Protein AF-A0A4P6MFZ4-F1 (afdb_monomer_lite)

Foldseek 3Di:
DDDDDDDDDDDDDDDPPPPDPPDDDPDDDDDCVPPPPDPQDPLLVCLLVVQLPDDPVRLVVLLVVLVVVLVVVVVVLVVLVVVLVVLCVVQVFDCPLLVVVLVVLVVQLVVCVVVVNSLSNLLSQLLSLLSSLLSCVLSVHDPVVNVVSVVSNSVSLSSSLNNQLNVQLVVCVVVVHDSVVSSVSSSVSSRVSSVVSVVVSVVSSVSSVVVRVVSVPDPPDPPPPPDPDDDDDDDDDDDDDDDDDDD

Sequence (247 aa):
MQLDGLRAEASTGTLTQLAALQVGVAVSVGAAHNVTAHATSSAAVEAFQSVIVMSQEQMIALERDHRHHSEQFQQFESDMFTRIDALAAVNGVDVSGFHEKQRQLQAEYNEAKARGDLAGMLEADALRTNSLRVGLEHVGASPAEIDAAREQEEAAQQRYLDQTAIEARREAEQQGMSADAVKEHVAVAVAEADAGLEERKARYAEKTASKFEASFDKPKFAVTEATEADAPLPTPHDQQPTAEVQL

Secondary structure (DSSP, 8-state):
----------------SSS----------SS-TTSSSS---HHHHHHHHHHHH--HHHHHHHHHHHHHHHHHHHHHHHHHHHHHHHHHHHHT---HHHHHHHHHHHHHHHHHHHHT-HHHHHHHHHHHHHHHHHHHHHTT--HHHHHHHHHHHHHHHHHHHHHHHHHHHHHHHHTT--HHHHHHHHHHHHHHHHHHHHHHHHHHHHHHHHHHHTTTTS-S----------PPPPPP------PPP--

Structure (mmCIF, N/CA/C/O backbone):
data_AF-A0A4P6MFZ4-F1
#
_entry.id   AF-A0A4P6MFZ4-F1
#
loop_
_atom_site.group_PDB
_atom_site.id
_atom_site.type_symbol
_atom_site.label_atom_id
_atom_site.label_alt_id
_atom_site.label_comp_id
_atom_site.label_asym_id
_atom_site.label_entity_id
_atom_site.label_seq_id
_atom_site.pdbx_PDB_ins_code
_atom_site.Cartn_x
_atom_site.Cartn_y
_atom_site.Cartn_z
_atom_site.occupancy
_atom_site.B_iso_or_equiv
_atom_site.auth_seq_id
_atom_site.auth_comp_id
_atom_site.auth_asym_id
_atom_site.auth_atom_id
_atom_site.pdbx_PDB_model_num
ATOM 1 N N . MET A 1 1 ? -4.766 50.882 32.638 1.00 35.34 1 MET A N 1
ATOM 2 C CA . MET A 1 1 ? -3.744 51.608 31.852 1.00 35.34 1 MET A CA 1
ATOM 3 C C . MET A 1 1 ? -2.534 50.696 31.806 1.00 35.34 1 MET A C 1
ATOM 5 O O . MET A 1 1 ? -2.089 50.291 32.868 1.00 35.34 1 MET A O 1
ATOM 9 N N . GLN A 1 2 ? -2.290 50.038 30.671 1.00 28.48 2 GLN A N 1
ATOM 10 C CA . GLN A 1 2 ? -1.477 50.551 29.550 1.00 28.48 2 GLN A CA 1
ATOM 11 C C . GLN A 1 2 ? -0.022 50.766 29.998 1.00 28.48 2 GLN A C 1
ATOM 13 O O . GLN A 1 2 ? 0.191 51.546 30.918 1.00 28.48 2 GLN A O 1
ATOM 18 N N . LEU A 1 3 ? 0.896 49.893 29.543 1.00 31.34 3 LEU A N 1
ATOM 19 C CA . LEU A 1 3 ? 1.798 50.116 28.383 1.00 31.34 3 LEU A CA 1
ATOM 20 C C . LEU A 1 3 ? 2.920 51.098 28.791 1.00 31.34 3 LEU A C 1
ATOM 22 O O . LEU A 1 3 ? 2.648 52.067 29.478 1.00 31.34 3 LEU A O 1
ATOM 26 N N . ASP A 1 4 ? 4.204 50.969 28.494 1.00 30.34 4 ASP A N 1
ATOM 27 C CA . ASP A 1 4 ? 4.983 50.343 27.426 1.00 30.34 4 ASP A CA 1
ATOM 28 C C . ASP A 1 4 ? 6.448 50.371 27.921 1.00 30.34 4 ASP A C 1
ATOM 30 O O . ASP A 1 4 ? 6.809 51.213 28.742 1.00 30.34 4 ASP A O 1
ATOM 34 N N . GLY A 1 5 ? 7.316 49.447 27.516 1.00 30.44 5 GLY A N 1
ATOM 35 C CA . GLY A 1 5 ? 8.195 49.664 26.356 1.00 30.44 5 GLY A CA 1
ATOM 36 C C . GLY A 1 5 ? 9.642 49.718 26.861 1.00 30.44 5 GLY A C 1
ATOM 37 O O . GLY A 1 5 ? 9.912 50.312 27.896 1.00 30.44 5 GLY A O 1
ATOM 38 N N . LEU A 1 6 ? 10.629 49.049 26.270 1.00 33.56 6 LEU A N 1
ATOM 39 C CA . LEU A 1 6 ? 11.224 49.240 24.938 1.00 33.56 6 LEU A CA 1
ATOM 40 C C . LEU A 1 6 ? 12.504 48.350 24.970 1.00 33.56 6 LEU A C 1
ATOM 42 O O . LEU A 1 6 ? 13.095 48.233 26.037 1.00 33.56 6 LEU A O 1
ATOM 46 N N . ARG A 1 7 ? 13.065 47.720 23.931 1.00 32.69 7 ARG A N 1
ATOM 47 C CA . ARG A 1 7 ? 12.954 47.813 22.469 1.00 32.69 7 ARG A CA 1
ATOM 48 C C . ARG A 1 7 ? 13.865 46.725 21.851 1.00 32.69 7 ARG A C 1
ATOM 50 O O . ARG A 1 7 ? 14.928 46.505 22.413 1.00 32.69 7 ARG A O 1
ATOM 57 N N . ALA A 1 8 ? 13.475 46.234 20.663 1.00 30.86 8 ALA A N 1
ATOM 58 C CA . ALA A 1 8 ? 14.284 45.707 19.535 1.00 30.86 8 ALA A CA 1
ATOM 59 C C . ALA A 1 8 ? 15.194 44.474 19.793 1.00 30.86 8 ALA A C 1
ATOM 61 O O . ALA A 1 8 ? 15.842 44.380 20.818 1.00 30.86 8 ALA A O 1
ATOM 62 N N . GLU A 1 9 ? 15.257 43.452 18.930 1.00 30.38 9 GLU A N 1
ATOM 63 C CA . GLU A 1 9 ? 15.648 43.496 17.511 1.00 30.38 9 GLU A CA 1
ATOM 64 C C . GLU A 1 9 ? 15.184 42.254 16.700 1.00 30.38 9 GLU A C 1
ATOM 66 O O . GLU A 1 9 ? 15.080 41.157 17.238 1.00 30.38 9 GLU A O 1
ATOM 71 N N . ALA A 1 10 ? 14.914 42.487 15.403 1.00 29.19 10 ALA A N 1
ATOM 72 C CA . ALA A 1 10 ? 15.175 41.665 14.198 1.00 29.19 10 ALA A CA 1
ATOM 73 C C . ALA A 1 10 ? 15.079 40.118 14.288 1.00 29.19 10 ALA A C 1
ATOM 75 O O . ALA A 1 10 ? 15.882 39.459 14.929 1.00 29.19 10 ALA A O 1
ATOM 76 N N . SER A 1 11 ? 14.071 39.470 13.690 1.00 38.75 11 SER A N 1
ATOM 77 C CA . SER A 1 11 ? 14.010 38.991 12.287 1.00 38.75 11 SER A CA 1
ATOM 78 C C . SER A 1 11 ? 15.144 38.052 11.827 1.00 38.75 11 SER A C 1
ATOM 80 O O . SER A 1 11 ? 16.303 38.445 11.825 1.00 38.75 11 SER A O 1
ATOM 82 N N . THR A 1 12 ? 14.727 36.907 11.257 1.00 34.47 12 THR A N 1
ATOM 83 C CA . THR A 1 12 ? 15.436 35.868 10.460 1.00 34.47 12 THR A CA 1
ATOM 84 C C . THR A 1 12 ? 16.132 34.707 11.194 1.00 34.47 12 THR A C 1
ATOM 86 O O . THR A 1 12 ? 17.068 34.902 11.955 1.00 34.47 12 THR A O 1
ATOM 89 N N . GLY A 1 13 ? 15.672 33.478 10.896 1.00 26.48 13 GLY A N 1
ATOM 90 C CA . GLY A 1 13 ? 16.266 32.198 11.314 1.00 26.48 13 GLY A CA 1
ATOM 91 C C . GLY A 1 13 ? 15.215 31.083 11.489 1.00 26.48 13 GLY A C 1
ATOM 92 O O . GLY A 1 13 ? 14.740 30.852 12.589 1.00 26.48 13 GLY A O 1
ATOM 93 N N . THR A 1 14 ? 14.637 30.546 10.408 1.00 31.62 14 THR A N 1
ATOM 94 C CA . THR A 1 14 ? 14.926 29.186 9.884 1.00 31.62 14 THR A CA 1
ATOM 95 C C . THR A 1 14 ? 14.488 27.998 10.765 1.00 31.62 14 THR A C 1
ATOM 97 O O . THR A 1 14 ? 15.117 27.678 11.768 1.00 31.62 14 THR A O 1
ATOM 100 N N . LEU A 1 15 ? 13.459 27.276 10.296 1.00 40.56 15 LEU A N 1
ATOM 101 C CA . LEU A 1 15 ? 13.452 25.804 10.169 1.00 40.56 15 LEU A CA 1
ATOM 102 C C . LEU A 1 15 ? 14.040 24.983 11.339 1.00 40.56 15 LEU A C 1
ATOM 104 O O . LEU A 1 15 ? 14.909 24.149 11.119 1.00 40.56 15 LEU A O 1
ATOM 108 N N . THR A 1 16 ? 13.572 25.173 12.579 1.00 32.94 16 THR A N 1
ATOM 109 C CA . THR A 1 16 ? 14.012 24.310 13.700 1.00 32.94 16 THR A CA 1
ATOM 110 C C . THR A 1 16 ? 12.930 24.075 14.763 1.00 32.94 16 THR A C 1
ATOM 112 O O . THR A 1 16 ? 13.131 24.348 15.940 1.00 32.94 16 THR A O 1
ATOM 115 N N . GLN A 1 17 ? 11.765 23.552 14.376 1.00 30.75 17 GLN A N 1
ATOM 116 C CA . GLN A 1 17 ? 10.837 22.897 15.323 1.00 30.75 17 GLN A CA 1
ATOM 117 C C . GLN A 1 17 ? 10.377 21.525 14.811 1.00 30.75 17 GLN A C 1
ATOM 119 O O . GLN A 1 17 ? 9.261 21.087 15.052 1.00 30.75 17 GLN A O 1
ATOM 124 N N . LEU A 1 18 ? 11.294 20.832 14.129 1.00 31.77 18 LEU A N 1
ATOM 125 C CA . LEU A 1 18 ? 11.187 19.415 13.768 1.00 31.77 18 LEU A CA 1
ATOM 126 C C . LEU A 1 18 ? 12.162 18.538 14.581 1.00 31.77 18 LEU A C 1
ATOM 128 O O . LEU A 1 18 ? 12.455 17.412 14.209 1.00 31.77 18 LEU A O 1
ATOM 132 N N . ALA A 1 19 ? 12.680 19.041 15.706 1.00 32.81 19 ALA A N 1
ATOM 133 C CA . ALA A 1 19 ? 13.666 18.329 16.519 1.00 32.81 19 ALA A CA 1
ATOM 134 C C . ALA A 1 19 ? 13.467 18.597 18.019 1.00 32.81 19 ALA A C 1
ATOM 136 O O . ALA A 1 19 ? 14.268 19.299 18.627 1.00 32.81 19 ALA A O 1
ATOM 137 N N . ALA A 1 20 ? 12.383 18.083 18.616 1.00 29.70 20 ALA A N 1
ATOM 138 C CA . ALA A 1 20 ? 12.248 18.020 20.082 1.00 29.70 20 ALA A CA 1
ATOM 139 C C . ALA A 1 20 ? 11.161 17.047 20.601 1.00 29.70 20 ALA A C 1
ATOM 141 O O . ALA A 1 20 ? 10.538 17.318 21.623 1.00 29.70 20 ALA A O 1
ATOM 142 N N . LEU A 1 21 ? 10.946 15.894 19.957 1.00 30.61 21 LEU A N 1
ATOM 143 C CA . LEU A 1 21 ? 10.289 14.747 20.610 1.00 30.61 21 LEU A CA 1
ATOM 144 C C . LEU A 1 21 ? 11.195 13.506 20.582 1.00 30.61 21 LEU A C 1
ATOM 146 O O . LEU A 1 21 ? 10.809 12.407 20.213 1.00 30.61 21 LEU A O 1
ATOM 150 N N . GLN A 1 22 ? 12.437 13.704 21.026 1.00 34.06 22 GLN A N 1
ATOM 151 C CA . GLN A 1 22 ? 13.234 12.657 21.660 1.00 34.06 22 GLN A CA 1
ATOM 152 C C . GLN A 1 22 ? 13.177 12.886 23.173 1.00 34.06 22 GLN A C 1
ATOM 154 O O . GLN A 1 22 ? 14.047 13.535 23.748 1.00 34.06 22 GLN A O 1
ATOM 159 N N . VAL A 1 23 ? 12.133 12.382 23.828 1.00 33.31 23 VAL A N 1
ATOM 160 C CA . VAL A 1 23 ? 12.139 12.195 25.283 1.00 33.31 23 VAL A CA 1
ATOM 161 C C . VAL A 1 23 ? 11.687 10.773 25.552 1.00 33.31 23 VAL A C 1
ATOM 163 O O . VAL A 1 23 ? 10.543 10.405 25.301 1.00 33.31 23 VAL A O 1
ATOM 166 N N . GLY A 1 24 ? 12.640 9.972 26.026 1.00 29.52 24 GLY A N 1
ATOM 167 C CA . GLY A 1 24 ? 12.426 8.598 26.433 1.00 29.52 24 GLY A CA 1
ATOM 168 C C . GLY A 1 24 ? 11.357 8.501 27.513 1.00 29.52 24 GLY A C 1
ATOM 169 O O . GLY A 1 24 ? 11.431 9.150 28.556 1.00 29.52 24 GLY A O 1
ATOM 170 N N . VAL A 1 25 ? 10.387 7.630 27.269 1.00 30.09 25 VAL A N 1
ATOM 171 C CA . VAL A 1 25 ? 9.486 7.139 28.301 1.00 30.09 25 VAL A CA 1
ATOM 172 C C . VAL A 1 25 ? 10.173 5.943 28.953 1.00 30.09 25 VAL A C 1
ATOM 174 O O . VAL A 1 25 ? 10.061 4.803 28.512 1.00 30.09 25 VAL A O 1
ATOM 177 N N . ALA A 1 26 ? 10.931 6.222 30.012 1.00 28.66 26 ALA A N 1
ATOM 178 C CA . ALA A 1 26 ? 11.279 5.218 31.003 1.00 28.66 26 ALA A CA 1
ATOM 179 C C . ALA A 1 26 ? 10.016 4.908 31.824 1.00 28.66 26 ALA A C 1
ATOM 181 O O . ALA A 1 26 ? 9.724 5.596 32.800 1.00 28.66 26 ALA A O 1
ATOM 182 N N . VAL A 1 27 ? 9.253 3.888 31.422 1.00 32.38 27 VAL A N 1
ATOM 183 C CA . VAL A 1 27 ? 8.220 3.283 32.274 1.00 32.38 27 VAL A CA 1
ATOM 184 C C . VAL A 1 27 ? 8.788 1.999 32.869 1.00 32.38 27 VAL A C 1
ATOM 186 O O . VAL A 1 27 ? 9.018 1.003 32.193 1.00 32.38 27 VAL A O 1
ATOM 189 N N . SER A 1 28 ? 9.086 2.119 34.159 1.00 27.39 28 SER A N 1
ATOM 190 C CA . SER A 1 28 ? 9.237 1.095 35.194 1.00 27.39 28 SER A CA 1
ATOM 191 C C . SER A 1 28 ? 9.063 -0.373 34.779 1.00 27.39 28 SER A C 1
ATOM 193 O O . SER A 1 28 ? 7.973 -0.856 34.482 1.00 27.39 28 SER A O 1
ATOM 195 N N . VAL A 1 29 ? 10.186 -1.079 34.902 1.00 34.09 29 VAL A N 1
ATOM 196 C CA . VAL A 1 29 ? 10.400 -2.523 34.813 1.00 34.09 29 VAL A CA 1
ATOM 197 C C . VAL A 1 29 ? 9.574 -3.280 35.858 1.00 34.09 29 VAL A C 1
ATOM 199 O O . VAL A 1 29 ? 9.730 -3.042 37.054 1.00 34.09 29 VAL A O 1
ATOM 202 N N . GLY A 1 30 ? 8.775 -4.254 35.407 1.00 25.14 30 GLY A N 1
ATOM 203 C CA . GLY A 1 30 ? 8.299 -5.333 36.277 1.00 25.14 30 GLY A CA 1
ATOM 204 C C . GLY A 1 30 ? 6.928 -5.932 35.962 1.00 25.14 30 GLY A C 1
ATOM 205 O O . GLY A 1 30 ? 6.142 -6.018 36.892 1.00 25.14 30 GLY A O 1
ATOM 206 N N . ALA A 1 31 ? 6.636 -6.329 34.709 1.00 25.91 31 ALA A N 1
ATOM 207 C CA . ALA A 1 31 ? 5.666 -7.408 34.384 1.00 25.91 31 ALA A CA 1
ATOM 208 C C . ALA A 1 31 ? 5.434 -7.696 32.877 1.00 25.91 31 ALA A C 1
ATOM 210 O O . ALA A 1 31 ? 4.770 -8.680 32.583 1.00 25.91 31 ALA A O 1
ATOM 211 N N . ALA A 1 32 ? 5.967 -6.932 31.914 1.00 29.62 32 ALA A N 1
ATOM 212 C CA . ALA A 1 32 ? 5.672 -7.146 30.479 1.00 29.62 32 ALA A CA 1
ATOM 213 C C . ALA A 1 32 ? 6.930 -7.401 29.622 1.00 29.62 32 ALA A C 1
ATOM 215 O O . ALA A 1 32 ? 7.169 -6.752 28.609 1.00 29.62 32 ALA A O 1
ATOM 216 N N . HIS A 1 33 ? 7.762 -8.352 30.050 1.00 26.72 33 HIS A N 1
ATOM 217 C CA . HIS A 1 33 ? 9.057 -8.707 29.447 1.00 26.72 33 HIS A CA 1
ATOM 218 C C . HIS A 1 33 ? 8.988 -9.387 28.055 1.00 26.72 33 HIS A C 1
ATOM 220 O O . HIS A 1 33 ? 9.907 -10.115 27.707 1.00 26.72 33 HIS A O 1
ATOM 226 N N . ASN A 1 34 ? 7.951 -9.151 27.241 1.00 31.59 34 ASN A N 1
ATOM 227 C CA . ASN A 1 34 ? 7.828 -9.767 25.908 1.00 31.59 34 ASN A CA 1
ATOM 228 C C . ASN A 1 34 ? 7.466 -8.814 24.754 1.00 31.59 34 ASN A C 1
ATOM 230 O O . ASN A 1 34 ? 7.308 -9.282 23.634 1.00 31.59 34 ASN A O 1
ATOM 234 N N . VAL A 1 35 ? 7.379 -7.496 24.971 1.00 34.81 35 VAL A N 1
ATOM 235 C CA . VAL A 1 35 ? 6.975 -6.550 23.901 1.00 34.81 35 VAL A CA 1
ATOM 236 C C . VAL A 1 35 ? 8.174 -5.832 23.244 1.00 34.81 35 VAL A C 1
ATOM 238 O O . VAL A 1 35 ? 8.023 -5.090 22.282 1.00 34.81 35 VAL A O 1
ATOM 241 N N . THR A 1 36 ? 9.409 -6.066 23.699 1.00 38.44 36 THR A N 1
ATOM 242 C CA . THR A 1 36 ? 10.596 -5.289 23.276 1.00 38.44 36 THR A CA 1
ATOM 243 C C . THR A 1 36 ? 11.516 -6.017 22.283 1.00 38.44 36 THR A C 1
ATOM 245 O O . THR A 1 36 ? 12.724 -6.076 22.510 1.00 38.44 36 THR A O 1
ATOM 248 N N . ALA A 1 37 ? 10.995 -6.581 21.184 1.00 31.59 37 ALA A N 1
ATOM 249 C CA . ALA A 1 37 ? 11.870 -7.182 20.160 1.00 31.59 37 ALA A CA 1
ATOM 250 C C . ALA A 1 37 ? 11.349 -7.192 18.708 1.00 31.59 37 ALA A C 1
ATOM 252 O O . ALA A 1 37 ? 11.776 -8.036 17.928 1.00 31.59 37 ALA A O 1
ATOM 253 N N . HIS A 1 38 ? 10.499 -6.248 18.299 1.00 38.94 38 HIS A N 1
ATOM 254 C CA . HIS A 1 38 ? 10.289 -5.984 16.873 1.00 38.94 38 HIS A CA 1
ATOM 255 C C . HIS A 1 38 ? 10.488 -4.497 16.610 1.00 38.94 38 HIS A C 1
ATOM 257 O O . HIS A 1 38 ? 9.944 -3.660 17.322 1.00 38.94 38 HIS A O 1
ATOM 263 N N . ALA A 1 39 ? 11.330 -4.166 15.633 1.00 36.03 39 ALA A N 1
ATOM 264 C CA . ALA A 1 39 ? 11.470 -2.807 15.137 1.00 36.03 39 ALA A CA 1
ATOM 265 C C . ALA A 1 39 ? 10.137 -2.398 14.495 1.00 36.03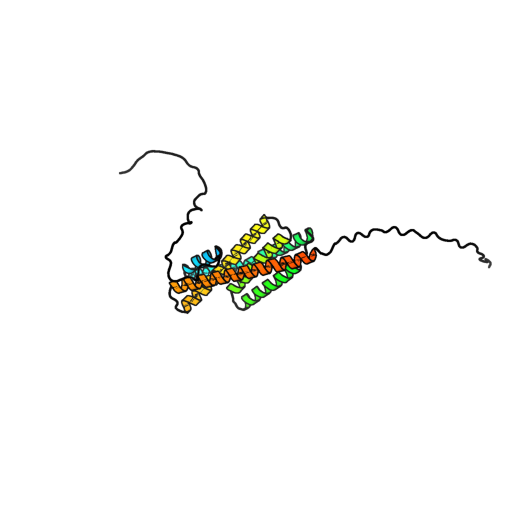 39 ALA A C 1
ATOM 267 O O . ALA A 1 39 ? 9.908 -2.666 13.323 1.00 36.03 39 ALA A O 1
ATOM 268 N N . THR A 1 40 ? 9.221 -1.840 15.282 1.00 52.09 40 THR A N 1
ATOM 269 C CA . THR A 1 40 ? 7.939 -1.344 14.781 1.00 52.09 40 THR A CA 1
ATOM 270 C C . THR A 1 40 ? 8.229 -0.118 13.912 1.00 52.09 40 THR A C 1
ATOM 272 O O . THR A 1 40 ? 8.797 0.857 14.409 1.00 52.09 40 THR A O 1
ATOM 275 N N . SER A 1 41 ? 7.914 -0.187 12.614 1.00 61.34 41 SER A N 1
ATOM 276 C CA . SER A 1 41 ? 8.051 0.928 11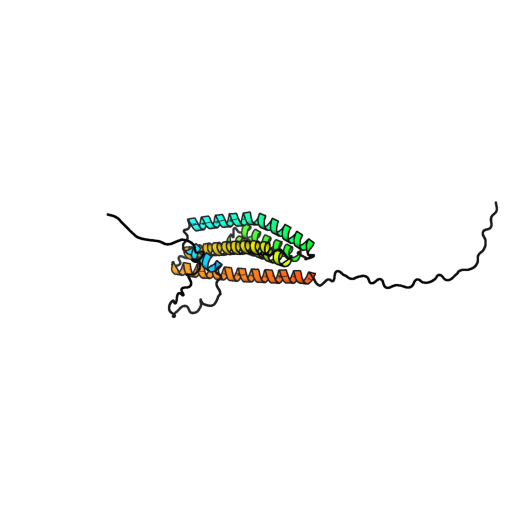.666 1.00 61.34 41 SER A CA 1
ATOM 277 C C . SER A 1 41 ? 7.341 2.190 12.177 1.00 61.34 41 SER A C 1
ATOM 279 O O . SER A 1 41 ? 6.342 2.090 12.897 1.00 61.34 41 SER A O 1
ATOM 281 N N . SER A 1 42 ? 7.807 3.385 11.782 1.00 71.25 42 SER A N 1
ATOM 282 C CA . SER A 1 42 ? 7.101 4.638 12.101 1.00 71.25 42 SER A CA 1
ATOM 283 C C . SER A 1 42 ? 5.662 4.617 11.581 1.00 71.25 42 SER A C 1
ATOM 285 O O . SER A 1 42 ? 4.767 5.041 12.303 1.00 71.25 42 SER A O 1
ATOM 287 N N . ALA A 1 43 ? 5.427 4.022 10.407 1.00 72.94 43 ALA A N 1
ATOM 288 C CA . ALA A 1 43 ? 4.103 3.891 9.797 1.00 72.94 43 ALA A CA 1
ATOM 289 C C . ALA A 1 43 ? 3.127 3.077 10.671 1.00 72.94 43 ALA A C 1
ATOM 291 O O . ALA A 1 43 ? 1.987 3.480 10.901 1.00 72.94 43 ALA A O 1
ATOM 292 N N . ALA A 1 44 ? 3.593 1.961 11.242 1.00 74.00 44 ALA A N 1
ATOM 293 C CA . ALA A 1 44 ? 2.802 1.130 12.150 1.00 74.00 44 ALA A CA 1
ATOM 294 C C . ALA A 1 44 ? 2.451 1.867 13.453 1.00 74.00 44 ALA A C 1
ATOM 296 O O . ALA A 1 44 ? 1.322 1.789 13.943 1.00 74.00 44 ALA A O 1
ATOM 297 N N . VAL A 1 45 ? 3.405 2.627 14.000 1.00 76.62 45 VAL A N 1
ATOM 298 C CA . VAL A 1 45 ? 3.172 3.461 15.187 1.00 76.62 45 VAL A CA 1
ATOM 299 C C . VAL A 1 45 ? 2.181 4.588 14.883 1.00 76.62 45 VAL A C 1
ATOM 301 O O . VAL A 1 45 ? 1.270 4.822 15.679 1.00 76.62 45 VAL A O 1
ATOM 304 N N . GLU A 1 46 ? 2.329 5.263 13.744 1.00 77.56 46 GLU A N 1
ATOM 305 C CA . GLU A 1 46 ? 1.447 6.346 13.296 1.00 77.56 46 GLU A CA 1
ATOM 306 C C . GLU A 1 46 ? 0.012 5.854 13.071 1.00 77.56 46 GLU A C 1
ATOM 308 O O . GLU A 1 46 ? -0.925 6.457 13.604 1.00 77.56 46 GLU A O 1
ATOM 313 N N . ALA A 1 47 ? -0.160 4.722 12.380 1.00 73.62 47 ALA A N 1
ATOM 314 C CA . ALA A 1 47 ? -1.469 4.118 12.123 1.00 73.62 47 ALA A CA 1
ATOM 315 C C . ALA A 1 47 ? -2.204 3.781 13.425 1.00 73.62 47 ALA A C 1
ATOM 317 O O . ALA A 1 47 ? -3.341 4.206 13.657 1.00 73.62 47 ALA A O 1
ATOM 318 N N . PHE A 1 48 ? -1.517 3.066 14.322 1.00 80.00 48 PHE A N 1
ATOM 319 C CA . PHE A 1 48 ? -2.041 2.715 15.637 1.00 80.00 48 PHE A CA 1
ATOM 320 C C . PHE A 1 48 ? -2.468 3.959 16.433 1.00 80.00 48 PHE A C 1
ATOM 322 O O . PHE A 1 48 ? -3.596 4.027 16.931 1.00 80.00 48 PHE A O 1
ATOM 329 N N . GLN A 1 49 ? -1.583 4.954 16.556 1.00 81.56 49 GLN A N 1
ATOM 330 C CA . GLN A 1 49 ? -1.853 6.147 17.361 1.00 81.56 49 GLN A CA 1
ATOM 331 C C . GLN A 1 49 ? -3.014 6.970 16.801 1.00 81.56 49 GLN A C 1
ATOM 333 O O . GLN A 1 49 ? -3.851 7.444 17.572 1.00 81.56 49 GLN A O 1
ATOM 338 N N . SER A 1 50 ? -3.077 7.111 15.476 1.00 82.25 50 SER A N 1
ATOM 339 C CA . SER A 1 50 ? -4.129 7.843 14.774 1.00 82.25 50 SER A CA 1
ATOM 340 C C . SER A 1 50 ? -5.499 7.195 14.995 1.00 82.25 50 SER A C 1
ATOM 342 O O . SER A 1 50 ? -6.434 7.846 15.470 1.00 82.25 50 SER A O 1
ATOM 344 N N . VAL A 1 51 ? -5.617 5.886 14.750 1.00 85.56 51 VAL A N 1
ATOM 345 C CA . VAL A 1 51 ? -6.914 5.193 14.765 1.00 85.56 51 VAL A CA 1
ATOM 346 C C . VAL A 1 51 ? -7.477 5.005 16.171 1.00 85.56 51 VAL A C 1
ATOM 348 O O . VAL A 1 51 ? -8.696 5.065 16.348 1.00 85.56 51 VAL A O 1
ATOM 351 N N . ILE A 1 52 ? -6.640 4.832 17.197 1.00 85.81 52 ILE A N 1
ATOM 352 C CA . ILE A 1 52 ? -7.114 4.661 18.582 1.00 85.81 52 ILE A CA 1
ATOM 353 C C . ILE A 1 52 ? -7.930 5.856 19.082 1.00 85.81 52 ILE A C 1
ATOM 355 O O . ILE A 1 52 ? -8.882 5.675 19.843 1.00 85.81 52 ILE A O 1
ATOM 359 N N . VAL A 1 53 ? -7.583 7.072 18.660 1.00 87.56 53 VAL A N 1
ATOM 360 C CA . VAL A 1 53 ? -8.249 8.300 19.124 1.00 87.56 53 VAL A CA 1
ATOM 361 C C . VAL A 1 53 ? -9.384 8.765 18.207 1.00 87.56 53 VAL A C 1
ATOM 363 O O . VAL A 1 53 ? -10.104 9.698 18.562 1.00 87.56 53 VAL A O 1
ATOM 366 N N . MET A 1 54 ? -9.577 8.125 17.049 1.00 89.19 54 MET A N 1
ATOM 367 C CA . MET A 1 54 ? -10.613 8.505 16.084 1.00 89.19 54 MET A CA 1
ATOM 368 C C . MET A 1 54 ? -12.036 8.213 16.582 1.00 89.19 54 MET A C 1
ATOM 370 O O . MET A 1 54 ? -12.298 7.254 17.312 1.00 89.19 54 MET A O 1
ATOM 374 N N . SER A 1 55 ? -13.002 9.013 16.141 1.00 91.44 55 SER A N 1
ATOM 375 C CA . SER A 1 55 ? -14.423 8.682 16.263 1.00 91.44 55 SER A CA 1
ATOM 376 C C . SER A 1 55 ? -14.842 7.641 15.214 1.00 91.44 55 SER A C 1
ATOM 378 O O . SER A 1 55 ? -14.164 7.443 14.205 1.00 91.44 55 SER A O 1
ATOM 380 N N . GLN A 1 56 ? -15.999 6.994 15.403 1.00 89.81 56 GLN A N 1
ATOM 381 C CA . GLN A 1 56 ? -16.541 6.086 14.382 1.00 89.81 56 GLN A CA 1
ATOM 382 C C . GLN A 1 56 ? -16.802 6.793 13.046 1.00 89.81 56 GLN A C 1
ATOM 384 O O . GLN A 1 56 ? -16.546 6.221 11.991 1.00 89.81 56 GLN A O 1
ATOM 389 N N . GLU A 1 57 ? -17.267 8.044 13.078 1.00 91.56 57 GLU A N 1
ATOM 390 C CA . GLU A 1 57 ? -17.488 8.840 11.866 1.00 91.56 57 GLU A CA 1
ATOM 391 C C . GLU A 1 57 ? -16.177 9.123 11.127 1.00 91.56 57 GLU A C 1
ATOM 393 O O . GLU A 1 57 ? -16.136 9.023 9.901 1.00 91.56 57 GLU A O 1
ATOM 398 N N . GLN A 1 58 ? -15.099 9.415 11.864 1.00 92.50 58 GLN A N 1
ATOM 399 C CA . GLN A 1 58 ? -13.763 9.606 11.296 1.00 92.50 58 GLN A CA 1
ATOM 400 C C . GLN A 1 58 ? -13.226 8.312 10.676 1.00 92.50 58 GLN A C 1
ATOM 402 O O . GLN A 1 58 ? -12.734 8.357 9.553 1.00 92.50 58 GLN A O 1
ATOM 407 N N . MET A 1 59 ? -13.401 7.160 11.336 1.00 92.62 59 MET A N 1
ATOM 408 C CA . MET A 1 59 ? -13.016 5.862 10.763 1.00 92.62 59 MET A CA 1
ATOM 409 C C . MET A 1 59 ? -13.784 5.561 9.468 1.00 92.62 59 MET A C 1
ATOM 411 O O . MET A 1 59 ? -13.184 5.175 8.474 1.00 92.62 59 MET A O 1
ATOM 415 N N . ILE A 1 60 ? -15.102 5.793 9.435 1.00 92.38 60 ILE A N 1
ATOM 416 C CA . ILE A 1 60 ? -15.915 5.586 8.221 1.00 92.38 60 ILE A CA 1
ATOM 417 C C . ILE A 1 60 ? -15.484 6.535 7.092 1.00 92.38 60 ILE A C 1
ATOM 419 O O . ILE A 1 60 ? -15.501 6.153 5.921 1.00 92.38 60 ILE A O 1
ATOM 423 N N . ALA A 1 61 ? -15.136 7.783 7.415 1.00 93.12 61 ALA A N 1
ATOM 424 C CA . ALA A 1 61 ? -14.622 8.730 6.431 1.00 93.12 61 ALA A CA 1
ATOM 425 C C . ALA A 1 61 ? -13.276 8.263 5.858 1.00 93.12 61 ALA A C 1
ATOM 427 O O . ALA A 1 61 ? -13.120 8.261 4.638 1.00 93.12 61 ALA A O 1
ATOM 428 N N . LEU A 1 62 ? -12.365 7.796 6.717 1.00 92.19 62 LEU A N 1
ATOM 429 C CA . LEU A 1 62 ? -11.062 7.272 6.314 1.00 92.19 62 LEU A CA 1
ATOM 430 C C . LEU A 1 62 ? -11.199 6.034 5.411 1.00 92.19 62 LEU A C 1
ATOM 432 O O . LEU A 1 62 ? -10.584 5.967 4.355 1.00 92.19 62 LEU A O 1
ATOM 436 N N . GLU A 1 63 ? -12.108 5.108 5.725 1.00 93.81 63 GLU A N 1
ATOM 437 C CA . GLU A 1 63 ? -12.389 3.947 4.864 1.00 93.81 63 GLU A CA 1
ATOM 438 C C . GLU A 1 63 ? -12.932 4.323 3.480 1.00 93.81 63 GLU A C 1
ATOM 440 O O . GLU A 1 63 ? -12.680 3.627 2.493 1.00 93.81 63 GLU A O 1
ATOM 445 N N . ARG A 1 64 ? -13.735 5.392 3.386 1.00 93.38 64 ARG A N 1
ATOM 446 C CA . ARG A 1 64 ? -14.210 5.898 2.087 1.00 93.38 64 ARG A CA 1
ATOM 447 C C . ARG A 1 64 ? -13.065 6.503 1.289 1.00 93.38 64 ARG A C 1
ATOM 449 O O . ARG A 1 64 ? -12.990 6.265 0.086 1.00 93.38 64 ARG A O 1
ATOM 456 N N . ASP A 1 65 ? -12.194 7.243 1.961 1.00 93.94 65 ASP A N 1
ATOM 457 C CA . ASP A 1 65 ? -11.008 7.840 1.359 1.00 93.94 65 ASP A CA 1
ATOM 458 C C . ASP A 1 65 ? -10.039 6.765 0.841 1.00 93.94 65 ASP A C 1
ATOM 460 O O . ASP A 1 65 ? -9.635 6.795 -0.320 1.00 93.94 65 ASP A O 1
ATOM 464 N N . HIS A 1 66 ? -9.792 5.712 1.627 1.00 92.56 66 HIS A N 1
ATOM 465 C CA . HIS A 1 66 ? -8.996 4.556 1.207 1.00 92.56 66 HIS A CA 1
ATOM 466 C C . HIS A 1 66 ? -9.532 3.890 -0.065 1.00 92.56 66 HIS A C 1
ATOM 468 O O . HIS A 1 66 ? -8.764 3.605 -0.986 1.00 92.56 66 HIS A O 1
ATOM 474 N N . ARG A 1 67 ? -10.852 3.666 -0.149 1.00 91.38 67 ARG A N 1
ATOM 475 C CA . ARG A 1 67 ? -11.481 3.113 -1.363 1.00 91.38 67 ARG A CA 1
ATOM 476 C C . ARG A 1 67 ? -11.273 4.030 -2.559 1.00 91.38 67 ARG A C 1
ATOM 478 O O . ARG A 1 67 ? -10.921 3.551 -3.633 1.00 91.38 67 ARG A O 1
ATOM 485 N N . HIS A 1 68 ? -11.456 5.334 -2.366 1.00 90.88 68 HIS A N 1
ATOM 486 C CA . HIS A 1 68 ? -11.258 6.311 -3.426 1.00 90.88 68 HIS A CA 1
ATOM 487 C C . HIS A 1 68 ? -9.811 6.313 -3.936 1.00 90.88 68 HIS A C 1
ATOM 489 O O . HIS A 1 68 ? -9.580 6.275 -5.144 1.00 90.88 68 HIS A O 1
ATOM 495 N N . HIS A 1 69 ? -8.834 6.272 -3.029 1.00 89.44 69 HIS A N 1
ATOM 496 C CA . HIS A 1 69 ? -7.420 6.173 -3.384 1.00 89.44 69 HIS A CA 1
ATOM 497 C C . HIS A 1 69 ? -7.082 4.877 -4.129 1.00 89.44 69 HIS A C 1
ATOM 499 O O . HIS A 1 69 ? -6.337 4.921 -5.106 1.00 89.44 69 HIS A O 1
ATOM 505 N N . SER A 1 70 ? -7.652 3.740 -3.720 1.00 86.81 70 SER A N 1
ATOM 506 C CA . SER A 1 70 ? -7.476 2.458 -4.419 1.00 86.81 70 SER A CA 1
ATOM 507 C C . SER A 1 70 ? -8.030 2.493 -5.852 1.00 86.81 70 SER A C 1
ATOM 509 O O . SER A 1 70 ? -7.434 1.949 -6.782 1.00 86.81 70 SER A O 1
ATOM 511 N N . GLU A 1 71 ? -9.148 3.188 -6.074 1.00 85.44 71 GLU A N 1
ATOM 512 C CA . GLU A 1 71 ? -9.704 3.390 -7.418 1.00 85.44 71 GLU A CA 1
ATOM 513 C C . GLU A 1 71 ? -8.814 4.300 -8.276 1.00 85.44 71 GLU A C 1
ATOM 515 O O . GLU A 1 71 ? -8.535 3.977 -9.431 1.00 85.44 71 GLU A O 1
ATOM 520 N N . GLN A 1 72 ? -8.323 5.407 -7.709 1.00 85.38 72 GLN A N 1
ATOM 521 C CA . GLN A 1 72 ? -7.418 6.329 -8.406 1.00 85.38 72 GLN A CA 1
ATOM 522 C C . GLN A 1 72 ? -6.056 5.702 -8.730 1.00 85.38 72 GLN A C 1
ATOM 524 O O . GLN A 1 72 ? -5.445 6.049 -9.744 1.00 85.38 72 GLN A O 1
ATOM 529 N N . PHE A 1 73 ? -5.587 4.765 -7.901 1.00 86.94 73 PHE A N 1
ATOM 530 C CA . PHE A 1 73 ? -4.293 4.105 -8.068 1.00 86.94 73 PHE A CA 1
ATOM 531 C C . PHE A 1 73 ? -4.145 3.422 -9.435 1.00 86.94 73 PHE A C 1
ATOM 533 O O . PHE A 1 73 ? -3.052 3.416 -9.993 1.00 86.94 73 PHE A O 1
ATOM 540 N N . GLN A 1 74 ? -5.236 2.928 -10.025 1.00 82.94 74 GLN A N 1
ATOM 541 C CA . GLN A 1 74 ? -5.208 2.241 -11.323 1.00 82.94 74 GLN A CA 1
ATOM 542 C C . GLN A 1 74 ? -4.632 3.106 -12.452 1.00 82.94 74 GLN A C 1
ATOM 544 O O . GLN A 1 74 ? -3.933 2.593 -13.325 1.00 82.94 74 GLN A O 1
ATOM 549 N N . GLN A 1 75 ? -4.895 4.417 -12.429 1.00 82.88 75 GLN A N 1
ATOM 550 C CA . GLN A 1 75 ? -4.355 5.326 -13.439 1.00 82.88 75 GLN A CA 1
ATOM 551 C C . GLN A 1 75 ? -2.841 5.486 -13.278 1.00 82.88 75 GLN A C 1
ATOM 553 O O . GLN A 1 75 ? -2.100 5.306 -14.242 1.00 82.88 75 GLN A O 1
ATOM 558 N N . PHE A 1 76 ? -2.387 5.759 -12.051 1.00 85.00 76 PHE A N 1
ATOM 559 C CA . PHE A 1 76 ? -0.961 5.843 -11.733 1.00 85.00 76 PHE A CA 1
ATOM 560 C C . PHE A 1 76 ? -0.229 4.553 -12.122 1.00 85.00 76 PHE A C 1
ATOM 562 O O . PHE A 1 76 ? 0.843 4.592 -12.722 1.00 85.00 76 PHE A O 1
ATOM 569 N N . GLU A 1 77 ? -0.833 3.404 -11.824 1.00 90.12 77 GLU A N 1
ATOM 570 C CA . GLU A 1 77 ? -0.264 2.097 -12.124 1.00 90.12 77 GLU A CA 1
ATOM 571 C C . GLU A 1 77 ? -0.061 1.891 -13.634 1.00 90.12 77 GLU A C 1
ATOM 573 O O . GLU A 1 77 ? 1.020 1.497 -14.072 1.00 90.12 77 GLU A O 1
ATOM 578 N N . SER A 1 78 ? -1.071 2.234 -14.440 1.00 88.69 78 SER A N 1
ATOM 579 C CA . SER A 1 78 ? -1.001 2.167 -15.904 1.00 88.69 78 SER A CA 1
ATOM 580 C C . SER A 1 78 ? 0.117 3.044 -16.481 1.00 88.69 78 SER A C 1
ATOM 582 O O . SER A 1 78 ? 0.840 2.625 -17.395 1.00 88.69 78 SER A O 1
ATOM 584 N N . ASP A 1 79 ? 0.273 4.256 -15.948 1.00 90.06 79 ASP A N 1
ATOM 585 C CA . ASP A 1 79 ? 1.306 5.194 -16.392 1.00 90.06 79 ASP A CA 1
ATOM 586 C C . ASP A 1 79 ? 2.709 4.661 -16.056 1.00 90.06 79 ASP A C 1
ATOM 588 O O . ASP A 1 79 ? 3.616 4.702 -16.895 1.00 90.06 79 ASP A O 1
ATOM 592 N N . MET A 1 80 ? 2.877 4.075 -14.866 1.00 92.06 80 MET A N 1
ATOM 593 C CA . MET A 1 80 ? 4.144 3.473 -14.448 1.00 92.06 80 MET A CA 1
ATOM 594 C C . MET A 1 80 ? 4.502 2.222 -15.249 1.00 92.06 80 MET A C 1
ATOM 596 O O . MET A 1 80 ? 5.669 2.068 -15.605 1.00 92.06 80 MET A O 1
ATOM 600 N N . PHE A 1 81 ? 3.544 1.366 -15.620 1.00 90.94 81 PHE A N 1
ATOM 601 C CA . PHE A 1 81 ? 3.845 0.234 -16.510 1.00 90.94 81 PHE A CA 1
ATOM 602 C C . PHE A 1 81 ? 4.352 0.685 -17.865 1.00 90.94 81 PHE A C 1
ATOM 604 O O . PHE A 1 81 ? 5.393 0.221 -18.320 1.00 90.94 81 PHE A O 1
ATOM 611 N N . THR A 1 82 ? 3.659 1.646 -18.473 1.00 93.31 82 THR A N 1
ATOM 612 C CA . THR A 1 82 ? 4.071 2.199 -19.766 1.00 93.31 82 THR A CA 1
ATOM 613 C C . THR A 1 82 ? 5.488 2.765 -19.681 1.00 93.31 82 THR A C 1
ATOM 615 O O . THR A 1 82 ? 6.299 2.596 -20.596 1.00 93.31 82 THR A O 1
ATOM 618 N N . ARG A 1 83 ? 5.810 3.418 -18.559 1.00 94.00 83 ARG A N 1
ATOM 619 C CA . ARG A 1 83 ? 7.140 3.966 -18.312 1.00 94.00 83 ARG A CA 1
ATOM 620 C C . ARG A 1 83 ? 8.205 2.882 -18.135 1.00 94.00 83 ARG A C 1
ATOM 622 O O . ARG A 1 83 ? 9.276 3.005 -18.731 1.00 94.00 83 ARG A O 1
ATOM 629 N N . ILE A 1 84 ? 7.914 1.840 -17.360 1.00 93.06 84 ILE A N 1
ATOM 630 C CA . ILE A 1 84 ? 8.810 0.699 -17.135 1.00 93.06 84 ILE A CA 1
ATOM 631 C C . ILE A 1 84 ? 9.102 -0.018 -18.456 1.00 93.06 84 ILE A C 1
ATOM 633 O O . ILE A 1 84 ? 10.268 -0.248 -18.765 1.00 93.06 84 ILE A O 1
ATOM 637 N N . ASP A 1 85 ? 8.085 -0.273 -19.279 1.00 93.38 85 ASP A N 1
ATOM 638 C CA . ASP A 1 85 ? 8.237 -0.949 -20.574 1.00 93.38 85 ASP A CA 1
ATOM 639 C C . ASP A 1 85 ? 9.092 -0.136 -21.549 1.00 93.38 85 ASP A C 1
ATOM 641 O O . ASP A 1 85 ? 9.964 -0.675 -22.236 1.00 93.38 85 ASP A O 1
ATOM 645 N N . ALA A 1 86 ? 8.883 1.183 -21.585 1.00 94.44 86 ALA A N 1
ATOM 646 C CA . ALA A 1 86 ? 9.679 2.077 -22.417 1.00 94.44 86 ALA A CA 1
ATOM 647 C C . ALA A 1 86 ? 11.157 2.080 -21.996 1.00 94.44 86 ALA A C 1
ATOM 649 O O . ALA A 1 86 ? 12.042 1.980 -22.849 1.00 94.44 86 ALA A O 1
ATOM 650 N N . LEU A 1 87 ? 11.436 2.170 -20.692 1.00 93.00 87 LEU A N 1
ATOM 651 C CA . LEU A 1 87 ? 12.803 2.135 -20.165 1.00 93.00 87 LEU A CA 1
ATOM 652 C C . LEU A 1 87 ? 13.456 0.766 -20.375 1.00 93.00 87 LEU A C 1
ATOM 654 O O . LEU A 1 87 ? 14.610 0.697 -20.795 1.00 93.00 87 LEU A O 1
ATOM 658 N N . ALA A 1 88 ? 12.708 -0.317 -20.173 1.00 92.25 88 ALA A N 1
ATOM 659 C CA . ALA A 1 88 ? 13.170 -1.676 -20.413 1.00 92.25 88 ALA A CA 1
ATOM 660 C C . ALA A 1 88 ? 13.576 -1.893 -21.875 1.00 92.25 88 ALA A C 1
ATOM 662 O O . ALA A 1 88 ? 14.648 -2.437 -22.145 1.00 92.25 88 ALA A O 1
ATOM 663 N N . ALA A 1 89 ? 12.766 -1.407 -22.821 1.00 92.44 89 ALA A N 1
ATOM 664 C CA . ALA A 1 89 ? 13.064 -1.490 -24.247 1.00 92.44 89 ALA A CA 1
ATOM 665 C C . ALA A 1 89 ? 14.331 -0.708 -24.629 1.00 92.44 89 ALA A C 1
ATOM 667 O O . ALA A 1 89 ? 15.135 -1.198 -25.422 1.00 92.44 89 ALA A O 1
ATOM 668 N N . VAL A 1 90 ? 14.527 0.484 -24.054 1.00 92.69 90 VAL A N 1
ATOM 669 C CA . VAL A 1 90 ? 15.718 1.318 -24.296 1.00 92.69 90 VAL A CA 1
ATOM 670 C C . VAL A 1 90 ? 16.976 0.685 -23.699 1.00 92.69 90 VAL A C 1
ATOM 672 O O . VAL A 1 90 ? 18.019 0.662 -24.351 1.00 92.69 90 VAL A O 1
ATOM 675 N N . ASN A 1 91 ? 16.873 0.142 -22.488 1.00 89.62 91 ASN A N 1
ATOM 676 C CA . ASN A 1 91 ? 18.013 -0.380 -21.733 1.00 89.62 91 ASN A CA 1
ATOM 677 C C . ASN A 1 91 ? 18.270 -1.878 -21.970 1.00 89.62 91 ASN A C 1
ATOM 679 O O . ASN A 1 91 ? 19.240 -2.427 -21.453 1.00 89.62 91 ASN A O 1
ATOM 683 N N . GLY A 1 92 ? 17.434 -2.545 -22.771 1.00 88.19 92 GLY A N 1
ATOM 684 C CA . GLY A 1 92 ? 17.579 -3.963 -23.105 1.00 88.19 92 GLY A CA 1
ATOM 685 C C . GLY A 1 92 ? 17.291 -4.916 -21.941 1.00 88.19 92 GLY A C 1
ATOM 686 O O . GLY A 1 92 ? 17.839 -6.018 -21.918 1.00 88.19 92 GLY A O 1
ATOM 687 N N . VAL A 1 93 ? 16.448 -4.498 -20.997 1.00 87.81 93 VAL A N 1
ATOM 688 C CA . VAL A 1 93 ? 16.087 -5.237 -19.778 1.00 87.81 93 VAL A CA 1
ATOM 689 C C . VAL A 1 93 ? 14.835 -6.089 -20.027 1.00 87.81 93 VAL A C 1
ATOM 691 O O . VAL A 1 93 ? 13.874 -5.620 -20.633 1.00 87.81 93 VAL A O 1
ATOM 694 N N . ASP A 1 94 ? 14.820 -7.346 -19.571 1.00 85.44 94 ASP A N 1
ATOM 695 C CA . ASP A 1 94 ? 13.653 -8.234 -19.700 1.00 85.44 94 ASP A CA 1
ATOM 696 C C . ASP A 1 94 ? 12.675 -8.057 -18.531 1.00 85.44 94 ASP A C 1
ATOM 698 O O . ASP A 1 94 ? 12.941 -8.496 -17.419 1.00 85.44 94 ASP A O 1
ATOM 702 N N . VAL A 1 95 ? 11.506 -7.471 -18.798 1.00 87.38 95 VAL A N 1
ATOM 703 C CA . VAL A 1 95 ? 10.442 -7.220 -17.806 1.00 87.38 95 VAL A CA 1
ATOM 704 C C . VAL A 1 95 ? 9.340 -8.289 -17.776 1.00 87.38 95 VAL A C 1
ATOM 706 O O . VAL A 1 95 ? 8.313 -8.122 -17.115 1.00 87.38 95 VAL A O 1
ATOM 709 N N . SER A 1 96 ? 9.522 -9.431 -18.445 1.00 85.88 96 SER A N 1
ATOM 710 C CA . SER A 1 96 ? 8.505 -10.497 -18.487 1.00 85.88 96 SER A CA 1
ATOM 711 C C . SER A 1 96 ? 8.132 -11.031 -17.096 1.00 85.88 96 SER A C 1
ATOM 713 O O . SER A 1 96 ? 6.949 -11.247 -16.806 1.00 85.88 96 SER A O 1
ATOM 715 N N . GLY A 1 97 ? 9.123 -11.187 -16.211 1.00 82.88 97 GLY A N 1
ATOM 716 C CA . GLY A 1 97 ? 8.918 -11.587 -14.817 1.00 82.88 97 GLY A CA 1
ATOM 717 C C . GLY A 1 97 ? 8.123 -10.556 -14.014 1.00 82.88 97 GLY A C 1
ATOM 718 O O . GLY A 1 97 ? 7.248 -10.934 -13.233 1.00 82.88 97 GLY A O 1
ATOM 719 N N . PHE A 1 98 ? 8.369 -9.269 -14.258 1.00 86.69 98 PHE A N 1
ATOM 720 C CA . PHE A 1 98 ? 7.632 -8.166 -13.644 1.00 86.69 98 PHE A CA 1
ATOM 721 C C . PHE A 1 98 ? 6.146 -8.183 -14.048 1.00 86.69 98 PHE A C 1
ATOM 723 O O . PHE A 1 98 ? 5.276 -8.174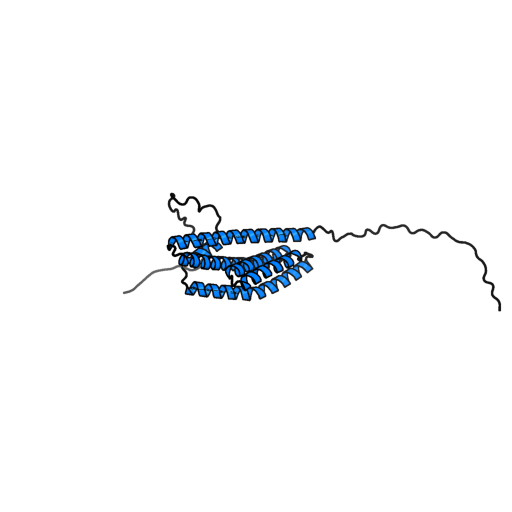 -13.177 1.00 86.69 98 PHE A O 1
ATOM 730 N N . HIS A 1 99 ? 5.824 -8.347 -15.337 1.00 88.44 99 HIS A N 1
ATOM 731 C CA . HIS A 1 99 ? 4.424 -8.444 -15.782 1.00 88.44 99 HIS A CA 1
ATOM 732 C C . HIS A 1 99 ? 3.690 -9.676 -15.242 1.00 88.44 99 HIS A C 1
ATOM 734 O O . HIS A 1 99 ? 2.489 -9.631 -14.973 1.00 88.44 99 HIS A O 1
ATOM 740 N N . GLU A 1 100 ? 4.377 -10.813 -15.105 1.00 86.50 100 GLU A N 1
ATOM 741 C CA . GLU A 1 100 ? 3.780 -11.999 -14.485 1.00 86.50 100 GLU A CA 1
ATOM 742 C C . GLU A 1 100 ? 3.372 -11.714 -13.035 1.00 86.50 100 GLU A C 1
ATOM 744 O O . GLU A 1 100 ? 2.275 -12.088 -12.614 1.00 86.50 100 GLU A O 1
ATOM 749 N N . LYS A 1 101 ? 4.235 -11.017 -12.292 1.00 83.19 101 LYS A N 1
ATOM 750 C CA . LYS A 1 101 ? 3.999 -10.652 -10.893 1.00 83.19 101 LYS A CA 1
ATOM 751 C C . LYS A 1 101 ? 2.886 -9.634 -10.744 1.00 83.19 101 LYS A C 1
ATOM 753 O O . LYS A 1 101 ? 2.002 -9.834 -9.916 1.00 83.19 101 LYS A O 1
ATOM 758 N N . GLN A 1 102 ? 2.861 -8.624 -11.603 1.00 86.62 102 GLN A N 1
ATOM 759 C CA . GLN A 1 102 ? 1.756 -7.681 -11.667 1.00 86.62 102 GLN A CA 1
ATOM 760 C C . GLN A 1 102 ? 0.409 -8.399 -11.831 1.00 86.62 102 GLN A C 1
ATOM 762 O O . GLN A 1 102 ? -0.531 -8.132 -11.087 1.00 86.62 102 GLN A O 1
ATOM 767 N N . ARG A 1 103 ? 0.306 -9.345 -12.775 1.00 89.62 103 ARG A N 1
ATOM 768 C CA . ARG A 1 103 ? -0.940 -10.100 -12.982 1.00 89.62 103 ARG A CA 1
ATOM 769 C C . ARG A 1 103 ? -1.353 -10.894 -11.743 1.00 89.62 103 ARG A C 1
ATOM 771 O O . ARG A 1 103 ? -2.545 -10.992 -11.473 1.00 89.62 103 ARG A O 1
ATOM 778 N N . GLN A 1 104 ? -0.390 -11.448 -11.003 1.00 90.69 104 GLN A N 1
ATOM 779 C CA . GLN A 1 104 ? -0.651 -12.152 -9.743 1.00 90.69 104 GLN A CA 1
ATOM 780 C C . GLN A 1 104 ? -1.206 -11.193 -8.684 1.00 90.69 104 GLN A C 1
ATOM 782 O O . GLN A 1 104 ? -2.278 -11.448 -8.147 1.00 90.69 104 GLN A O 1
ATOM 787 N N . LEU A 1 105 ? -0.554 -10.049 -8.463 1.00 91.19 105 LEU A N 1
ATOM 788 C CA . LEU A 1 105 ? -1.009 -9.047 -7.493 1.00 91.19 105 LEU A CA 1
ATOM 789 C C . LEU A 1 105 ? -2.371 -8.437 -7.865 1.00 91.19 105 LEU A C 1
ATOM 791 O O . LEU A 1 105 ? -3.217 -8.213 -7.004 1.00 91.19 105 LEU A O 1
ATOM 795 N N . GLN A 1 106 ? -2.630 -8.227 -9.156 1.00 92.69 106 GLN A N 1
ATOM 796 C CA . GLN A 1 106 ? -3.937 -7.779 -9.634 1.00 92.69 106 GLN A CA 1
ATOM 797 C C . GLN A 1 106 ? -5.030 -8.833 -9.395 1.00 92.69 106 GLN A C 1
ATOM 799 O O . GLN A 1 106 ? -6.183 -8.478 -9.135 1.00 92.69 106 GLN A O 1
ATOM 804 N N . ALA A 1 107 ? -4.697 -10.123 -9.487 1.00 94.06 107 ALA A N 1
ATOM 805 C CA . ALA A 1 107 ? -5.623 -11.199 -9.151 1.00 94.06 107 ALA A CA 1
ATOM 806 C C . ALA A 1 107 ? -5.925 -11.227 -7.645 1.00 94.06 107 ALA A C 1
ATOM 808 O O . ALA A 1 107 ? -7.098 -11.316 -7.290 1.00 94.06 107 ALA A O 1
ATOM 809 N N . GLU A 1 108 ? -4.912 -11.062 -6.786 1.00 93.56 108 GLU A N 1
ATOM 810 C CA . GLU A 1 108 ? -5.091 -10.941 -5.329 1.00 93.56 108 GLU A CA 1
ATOM 811 C C . GLU A 1 108 ? -6.010 -9.763 -4.972 1.00 93.56 108 GLU A C 1
ATOM 813 O O . GLU A 1 108 ? -6.981 -9.934 -4.234 1.00 93.56 108 GLU A O 1
ATOM 818 N N . TYR A 1 109 ? -5.786 -8.594 -5.583 1.00 94.25 109 TYR A N 1
ATOM 819 C CA . TYR A 1 109 ? -6.668 -7.435 -5.429 1.00 94.25 109 TYR A CA 1
ATOM 820 C C . TYR A 1 109 ? -8.117 -7.749 -5.827 1.00 94.25 109 TYR A C 1
ATOM 822 O O . TYR A 1 109 ? -9.061 -7.418 -5.111 1.00 94.25 109 TYR A O 1
ATOM 830 N N . ASN A 1 110 ? -8.312 -8.389 -6.984 1.00 95.12 110 ASN A N 1
ATOM 831 C CA . ASN A 1 110 ? -9.646 -8.717 -7.483 1.00 95.12 110 ASN A CA 1
ATOM 832 C C . ASN A 1 110 ? -10.356 -9.742 -6.592 1.00 95.12 110 ASN A C 1
ATOM 834 O O . ASN A 1 110 ? -11.571 -9.649 -6.416 1.00 95.12 110 ASN A O 1
ATOM 838 N N . GLU A 1 111 ? -9.617 -10.693 -6.020 1.00 96.44 111 GLU A N 1
ATOM 839 C CA . GLU A 1 111 ? -10.151 -11.643 -5.047 1.00 96.44 111 GLU A CA 1
ATOM 840 C C . GLU A 1 111 ? -10.596 -10.926 -3.767 1.00 96.44 111 GLU A C 1
ATOM 842 O O . GLU A 1 111 ? -11.744 -11.089 -3.349 1.00 96.44 111 GLU A O 1
ATOM 847 N N . ALA A 1 112 ? -9.744 -10.073 -3.188 1.00 94.88 112 ALA A N 1
ATOM 848 C CA . ALA A 1 112 ? -10.089 -9.286 -2.004 1.00 94.88 112 ALA A CA 1
ATOM 849 C C . ALA A 1 112 ? -11.315 -8.390 -2.262 1.00 94.88 112 ALA A C 1
ATOM 851 O O . ALA A 1 112 ? -12.286 -8.403 -1.500 1.00 94.88 112 ALA A O 1
ATOM 852 N N . LYS A 1 113 ? -11.346 -7.715 -3.417 1.00 94.25 113 LYS A N 1
ATOM 853 C CA . LYS A 1 113 ? -12.489 -6.908 -3.859 1.00 94.25 113 LYS A CA 1
ATOM 854 C C . LYS A 1 113 ? -13.772 -7.726 -3.984 1.00 94.25 113 LYS A C 1
ATOM 856 O O . LYS A 1 113 ? -14.827 -7.261 -3.557 1.00 94.25 113 LYS A O 1
ATOM 861 N N . ALA A 1 114 ? -13.703 -8.938 -4.536 1.00 96.00 114 ALA A N 1
ATOM 862 C CA . ALA A 1 114 ? -14.860 -9.825 -4.655 1.00 96.00 114 ALA A CA 1
ATOM 863 C C . ALA A 1 114 ? -15.396 -10.286 -3.288 1.00 96.00 114 ALA A C 1
ATOM 865 O O . ALA A 1 114 ? -16.601 -10.494 -3.145 1.00 96.00 114 ALA A O 1
ATOM 866 N N . ARG A 1 115 ? -14.521 -10.408 -2.281 1.00 95.25 115 ARG A N 1
ATOM 867 C CA . ARG A 1 115 ? -14.891 -10.732 -0.893 1.00 95.25 115 ARG A CA 1
ATOM 868 C C . ARG A 1 115 ? -15.355 -9.516 -0.079 1.00 95.25 115 ARG A C 1
ATOM 870 O O . ARG A 1 115 ? -15.872 -9.700 1.017 1.00 95.25 115 ARG A O 1
ATOM 877 N N . GLY A 1 116 ? -15.198 -8.296 -0.599 1.00 93.31 116 GLY A N 1
ATOM 878 C CA . GLY A 1 116 ? -15.452 -7.061 0.153 1.00 93.31 116 GLY A CA 1
ATOM 879 C C . GLY A 1 116 ? -14.409 -6.783 1.243 1.00 93.31 116 GLY A C 1
ATOM 880 O O . GLY A 1 116 ? -14.697 -6.054 2.189 1.00 93.31 116 GLY A O 1
ATOM 881 N N . ASP A 1 117 ? -13.226 -7.376 1.104 1.00 94.44 117 ASP A N 1
ATOM 882 C CA . ASP A 1 117 ? -12.100 -7.331 2.034 1.00 94.44 117 ASP A CA 1
ATOM 883 C C . ASP A 1 117 ? -11.228 -6.102 1.731 1.00 94.44 117 ASP A C 1
ATOM 885 O O . ASP A 1 117 ? -10.386 -6.123 0.830 1.00 94.44 117 ASP A O 1
ATOM 889 N N . LEU A 1 118 ? -11.495 -4.990 2.428 1.00 94.38 118 LEU A N 1
ATOM 890 C CA . LEU A 1 118 ? -10.811 -3.719 2.175 1.00 94.38 118 LEU A CA 1
ATOM 891 C C . LEU A 1 118 ? -9.342 -3.765 2.611 1.00 94.38 118 LEU A C 1
ATOM 893 O O . LEU A 1 118 ? -8.497 -3.256 1.877 1.00 94.38 118 LEU A O 1
ATOM 897 N N . ALA A 1 119 ? -9.024 -4.390 3.749 1.00 94.44 119 ALA A N 1
ATOM 898 C CA . ALA A 1 119 ? -7.638 -4.587 4.170 1.00 94.44 119 ALA A CA 1
ATOM 899 C C . ALA A 1 119 ? -6.847 -5.383 3.121 1.00 94.44 119 ALA A C 1
ATOM 901 O O . ALA A 1 119 ? -5.789 -4.925 2.692 1.00 94.44 119 ALA A O 1
ATOM 902 N N . GLY A 1 120 ? -7.398 -6.492 2.612 1.00 95.12 120 GLY A N 1
ATOM 903 C CA . GLY A 1 120 ? -6.764 -7.286 1.555 1.00 95.12 120 GLY A CA 1
ATOM 904 C C . GLY A 1 120 ? -6.594 -6.529 0.232 1.00 95.12 120 GLY A C 1
ATOM 905 O O . GLY A 1 120 ? -5.583 -6.691 -0.452 1.00 95.12 120 GLY A O 1
ATOM 906 N N . MET A 1 121 ? -7.540 -5.653 -0.129 1.00 95.25 121 MET A N 1
ATOM 907 C CA . MET A 1 121 ? -7.386 -4.771 -1.296 1.00 95.25 121 MET A CA 1
ATOM 908 C C . MET A 1 121 ? -6.209 -3.801 -1.121 1.00 95.25 121 MET A C 1
ATOM 910 O O . MET A 1 121 ? -5.417 -3.624 -2.045 1.00 95.25 121 MET A O 1
ATOM 914 N N . LEU A 1 122 ? -6.090 -3.180 0.055 1.00 95.62 122 LEU A N 1
ATOM 915 C CA . LEU A 1 122 ? -5.041 -2.200 0.345 1.00 95.62 122 LEU A CA 1
ATOM 916 C C . LEU A 1 122 ? -3.666 -2.854 0.515 1.00 95.62 122 LEU A C 1
ATOM 918 O O . LEU A 1 122 ? -2.670 -2.278 0.082 1.00 95.62 122 LEU A O 1
ATOM 922 N N . GLU A 1 123 ? -3.605 -4.068 1.068 1.00 95.88 123 GLU A N 1
ATOM 923 C CA . GLU A 1 123 ? -2.376 -4.867 1.105 1.00 95.88 123 GLU A CA 1
ATOM 924 C C . GLU A 1 123 ? -1.882 -5.152 -0.320 1.00 95.88 123 GLU A C 1
ATOM 926 O O . GLU A 1 123 ? -0.716 -4.918 -0.644 1.00 95.88 123 GLU A O 1
ATOM 931 N N . ALA A 1 124 ? -2.782 -5.598 -1.205 1.00 94.38 124 ALA A N 1
ATOM 932 C CA . ALA A 1 124 ? -2.449 -5.835 -2.605 1.00 94.38 124 ALA A CA 1
ATOM 933 C C . ALA A 1 124 ? -1.973 -4.549 -3.302 1.00 94.38 124 ALA A C 1
ATOM 935 O O . ALA A 1 124 ? -1.007 -4.595 -4.063 1.00 94.38 124 ALA A O 1
ATOM 936 N N . ASP A 1 125 ? -2.586 -3.396 -3.018 1.00 94.19 125 ASP A N 1
ATOM 937 C CA . ASP A 1 125 ? -2.137 -2.103 -3.549 1.00 94.19 125 ASP A CA 1
ATOM 938 C C . ASP A 1 125 ? -0.740 -1.712 -3.039 1.00 94.19 125 ASP A C 1
ATOM 940 O O . ASP A 1 125 ? 0.088 -1.277 -3.840 1.00 94.19 125 ASP A O 1
ATOM 944 N N . ALA A 1 126 ? -0.431 -1.928 -1.754 1.00 94.69 126 ALA A N 1
ATOM 945 C CA . ALA A 1 126 ? 0.903 -1.689 -1.187 1.00 94.69 126 ALA A CA 1
ATOM 946 C C . ALA A 1 126 ? 1.985 -2.593 -1.809 1.00 94.69 126 ALA A C 1
ATOM 948 O O . ALA A 1 126 ? 3.137 -2.193 -1.991 1.00 94.69 126 ALA A O 1
ATOM 949 N N . LEU A 1 127 ? 1.621 -3.820 -2.180 1.00 94.50 127 LEU A N 1
ATOM 950 C CA . LEU A 1 127 ? 2.518 -4.731 -2.890 1.00 94.50 127 LEU A CA 1
ATOM 951 C C . LEU A 1 127 ? 2.692 -4.340 -4.362 1.00 94.50 127 LEU A C 1
ATOM 953 O O . LEU A 1 127 ? 3.789 -4.467 -4.911 1.00 94.50 127 LEU A O 1
ATOM 957 N N . ARG A 1 128 ? 1.635 -3.838 -5.009 1.00 92.94 128 ARG A N 1
ATOM 958 C CA . ARG A 1 128 ? 1.690 -3.341 -6.394 1.00 92.94 128 ARG A CA 1
ATOM 959 C C . ARG A 1 128 ? 2.574 -2.104 -6.498 1.00 92.94 128 ARG A C 1
ATOM 961 O O . ARG A 1 128 ? 3.425 -2.061 -7.382 1.00 92.94 128 ARG A O 1
ATOM 968 N N . THR A 1 129 ? 2.446 -1.143 -5.584 1.00 93.44 129 THR A N 1
ATOM 969 C CA . THR A 1 129 ? 3.328 0.038 -5.532 1.00 93.44 129 THR A CA 1
ATOM 970 C C . THR A 1 129 ? 4.785 -0.341 -5.281 1.00 93.44 129 THR A C 1
ATOM 972 O O . THR A 1 129 ? 5.660 0.136 -6.004 1.00 93.44 129 THR A O 1
ATOM 975 N N . ASN A 1 130 ? 5.052 -1.267 -4.353 1.00 93.50 130 ASN A N 1
ATOM 976 C CA . ASN A 1 130 ? 6.399 -1.809 -4.149 1.00 93.50 130 ASN A CA 1
ATOM 977 C C . ASN A 1 130 ? 6.956 -2.447 -5.434 1.00 93.50 130 ASN A C 1
ATOM 979 O O . ASN A 1 130 ? 8.087 -2.162 -5.830 1.00 93.50 130 ASN A O 1
ATOM 983 N N . SER A 1 131 ? 6.147 -3.253 -6.131 1.00 91.81 131 SER A N 1
ATOM 984 C CA . SER A 1 131 ? 6.540 -3.864 -7.404 1.00 91.81 131 SER A CA 1
ATOM 985 C C . SER A 1 131 ? 6.869 -2.815 -8.468 1.00 91.81 131 SER A C 1
ATOM 987 O O . SER A 1 131 ? 7.822 -3.012 -9.221 1.00 91.81 131 SER A O 1
ATOM 989 N N . LEU A 1 132 ? 6.112 -1.714 -8.547 1.00 92.44 132 LEU A N 1
ATOM 990 C CA . LEU A 1 132 ? 6.388 -0.609 -9.472 1.00 92.44 132 LEU A CA 1
ATOM 991 C C . LEU A 1 132 ? 7.717 0.077 -9.154 1.00 92.44 132 LEU A C 1
ATOM 993 O O . LEU A 1 132 ? 8.524 0.267 -10.063 1.00 92.44 132 LEU A O 1
ATOM 997 N N . ARG A 1 133 ? 7.977 0.398 -7.878 1.00 94.19 133 ARG A N 1
ATOM 998 C CA . ARG A 1 133 ? 9.253 0.994 -7.451 1.00 94.19 133 ARG A CA 1
ATOM 999 C C . ARG A 1 133 ? 10.430 0.089 -7.813 1.00 94.19 133 ARG A C 1
ATOM 1001 O O . ARG A 1 133 ? 11.373 0.551 -8.450 1.00 94.19 133 ARG A O 1
ATOM 1008 N N . VAL A 1 134 ? 10.359 -1.200 -7.470 1.00 91.19 134 VAL A N 1
ATOM 1009 C CA . VAL A 1 134 ? 11.407 -2.183 -7.807 1.00 91.19 134 VAL A CA 1
ATOM 1010 C C . VAL A 1 134 ? 11.581 -2.304 -9.324 1.00 91.19 134 VAL A C 1
ATOM 1012 O O . VAL A 1 134 ? 12.707 -2.368 -9.813 1.00 91.19 134 VAL A O 1
ATOM 1015 N N . GLY A 1 135 ? 10.480 -2.302 -10.081 1.00 90.69 135 GLY A N 1
ATOM 1016 C CA . GLY A 1 135 ? 10.512 -2.304 -11.541 1.00 90.69 135 GLY A CA 1
ATOM 1017 C C . GLY A 1 135 ? 11.264 -1.097 -12.102 1.00 90.69 135 GLY A C 1
ATOM 1018 O O . GLY A 1 135 ? 12.161 -1.278 -12.922 1.00 90.69 135 GLY A O 1
ATOM 1019 N N . LEU A 1 136 ? 10.956 0.112 -11.618 1.00 92.31 136 LEU A N 1
ATOM 1020 C CA . LEU A 1 136 ? 11.618 1.365 -12.005 1.00 92.31 136 LEU A CA 1
ATOM 1021 C C . LEU A 1 136 ? 13.112 1.373 -11.664 1.00 92.31 136 LEU A C 1
ATOM 1023 O O . LEU A 1 136 ? 13.929 1.732 -12.513 1.00 92.31 136 LEU A O 1
ATOM 1027 N N . GLU A 1 137 ? 13.476 0.944 -10.455 1.00 92.19 137 GLU A N 1
ATOM 1028 C CA . GLU A 1 137 ? 14.877 0.804 -10.039 1.00 92.19 137 GLU A CA 1
ATOM 1029 C C . GLU A 1 137 ? 15.641 -0.126 -10.982 1.00 92.19 137 GLU A C 1
ATOM 1031 O O . GLU A 1 137 ? 16.753 0.186 -11.410 1.00 92.19 137 GLU A O 1
ATOM 1036 N N . HIS A 1 138 ? 15.021 -1.244 -11.356 1.00 89.00 138 HIS A N 1
ATOM 1037 C CA . HIS A 1 138 ? 15.669 -2.254 -12.175 1.00 89.00 138 HIS A CA 1
ATOM 1038 C C . HIS A 1 138 ? 15.843 -1.828 -13.640 1.00 89.00 138 HIS A C 1
ATOM 1040 O O . HIS A 1 138 ? 16.875 -2.101 -14.252 1.00 89.00 138 HIS A O 1
ATOM 1046 N N . VAL A 1 139 ? 14.868 -1.118 -14.212 1.00 91.31 139 VAL A N 1
ATOM 1047 C CA . VAL A 1 139 ? 14.975 -0.602 -15.588 1.00 91.31 139 VAL A CA 1
ATOM 1048 C C . VAL A 1 139 ? 15.802 0.682 -15.688 1.00 91.31 139 VAL A C 1
ATOM 1050 O O . VAL A 1 139 ? 15.887 1.257 -16.772 1.00 91.31 139 VAL A O 1
ATOM 1053 N N . GLY A 1 140 ? 16.422 1.139 -14.595 1.00 90.44 140 GLY A N 1
ATOM 1054 C CA . GLY A 1 140 ? 17.292 2.315 -14.587 1.00 90.44 140 GLY A CA 1
ATOM 1055 C C . GLY A 1 140 ? 16.534 3.637 -14.713 1.00 90.44 140 GLY A C 1
ATOM 1056 O O . GLY A 1 140 ? 17.000 4.547 -15.404 1.00 90.44 140 GLY A O 1
ATOM 1057 N N . ALA A 1 141 ? 15.357 3.743 -14.088 1.00 93.12 141 ALA A N 1
ATOM 1058 C CA . ALA A 1 141 ? 14.633 5.005 -13.977 1.00 93.12 141 ALA A CA 1
ATOM 1059 C C . ALA A 1 141 ? 15.455 6.066 -13.224 1.00 93.12 141 ALA A C 1
ATOM 1061 O O . ALA A 1 141 ? 16.404 5.764 -12.495 1.00 93.12 141 ALA A O 1
ATOM 1062 N N . SER A 1 142 ? 15.095 7.337 -13.407 1.00 93.50 142 SER A N 1
ATOM 1063 C CA . SER A 1 142 ? 15.783 8.427 -12.714 1.00 93.50 142 SER A CA 1
ATOM 1064 C C . SER A 1 142 ? 15.509 8.401 -11.201 1.00 93.50 142 SER A C 1
ATOM 1066 O O . SER A 1 142 ? 14.449 7.931 -10.781 1.00 93.50 142 SER A O 1
ATOM 1068 N N . PRO A 1 143 ? 16.403 8.966 -10.363 1.00 94.06 143 PRO A N 1
ATOM 1069 C CA . PRO A 1 143 ? 16.176 9.044 -8.918 1.00 94.06 143 PRO A CA 1
ATOM 1070 C C . PRO A 1 143 ? 14.842 9.702 -8.549 1.00 94.06 143 PRO A C 1
ATOM 1072 O O . PRO A 1 143 ? 14.145 9.212 -7.674 1.00 94.06 143 PRO A O 1
ATOM 1075 N N . ALA A 1 144 ? 14.436 10.745 -9.280 1.00 92.44 144 ALA A N 1
ATOM 1076 C CA . ALA A 1 144 ? 13.166 11.427 -9.045 1.00 92.44 144 ALA A CA 1
ATOM 1077 C C . ALA A 1 144 ? 11.941 10.524 -9.284 1.00 92.44 144 ALA A C 1
ATOM 1079 O O . ALA A 1 144 ? 10.949 10.632 -8.572 1.00 92.44 144 ALA A O 1
ATOM 1080 N N . GLU A 1 145 ? 12.001 9.627 -10.272 1.00 90.69 145 GLU A N 1
ATOM 1081 C CA . GLU A 1 145 ? 10.925 8.662 -10.537 1.00 90.69 145 GLU A CA 1
ATOM 1082 C C . GLU A 1 145 ? 10.873 7.573 -9.461 1.00 90.69 145 GLU A C 1
ATOM 1084 O O . GLU A 1 145 ? 9.790 7.164 -9.047 1.00 90.69 145 GLU A O 1
ATOM 1089 N N . ILE A 1 146 ? 12.039 7.131 -8.982 1.00 91.62 146 ILE A N 1
ATOM 1090 C CA . ILE A 1 146 ? 12.147 6.150 -7.897 1.00 91.62 146 ILE A CA 1
ATOM 1091 C C . ILE A 1 146 ? 11.623 6.742 -6.584 1.00 91.62 146 ILE A C 1
ATOM 1093 O O . ILE A 1 146 ? 10.881 6.070 -5.870 1.00 91.62 146 ILE A O 1
ATOM 1097 N N . ASP A 1 147 ? 11.966 7.995 -6.280 1.00 91.56 147 ASP A N 1
ATOM 1098 C CA . ASP A 1 147 ? 11.503 8.678 -5.071 1.00 91.56 147 ASP A CA 1
ATOM 1099 C C . ASP A 1 147 ? 9.985 8.906 -5.109 1.00 91.56 147 ASP A C 1
ATOM 1101 O O . ASP A 1 147 ? 9.302 8.575 -4.144 1.00 91.56 147 ASP A O 1
ATOM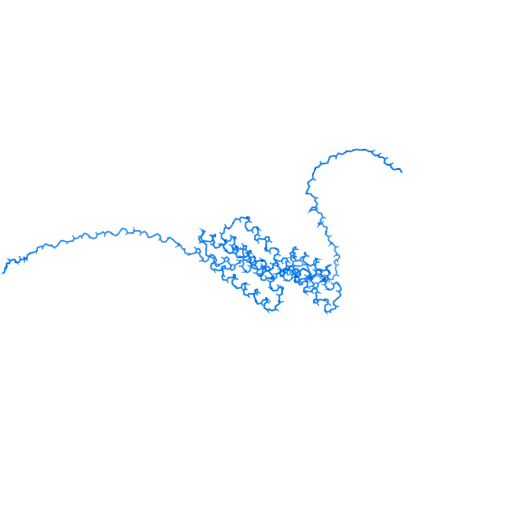 1105 N N . ALA A 1 148 ? 9.424 9.331 -6.248 1.00 90.12 148 ALA A N 1
ATOM 1106 C CA . ALA A 1 148 ? 7.971 9.447 -6.411 1.00 90.12 148 ALA A CA 1
ATOM 1107 C C . ALA A 1 148 ? 7.248 8.095 -6.246 1.00 90.12 148 ALA A C 1
ATOM 1109 O O . ALA A 1 148 ? 6.179 8.016 -5.638 1.00 90.12 148 ALA A O 1
ATOM 1110 N N . ALA A 1 149 ? 7.829 7.005 -6.760 1.00 90.88 149 ALA A N 1
ATOM 1111 C CA . ALA A 1 149 ? 7.283 5.665 -6.562 1.00 90.88 149 ALA A CA 1
ATOM 1112 C C . ALA A 1 149 ? 7.380 5.204 -5.098 1.00 90.88 149 ALA A C 1
ATOM 1114 O O . ALA A 1 149 ? 6.473 4.525 -4.617 1.00 90.88 149 ALA A O 1
ATOM 1115 N N . ARG A 1 150 ? 8.443 5.595 -4.381 1.00 92.94 150 ARG A N 1
ATOM 1116 C CA . ARG A 1 150 ? 8.607 5.321 -2.948 1.00 92.94 150 ARG A CA 1
ATOM 1117 C C . ARG A 1 150 ? 7.569 6.066 -2.110 1.00 92.94 150 ARG A C 1
ATOM 1119 O O . ARG A 1 150 ? 6.939 5.440 -1.268 1.00 92.94 150 ARG A O 1
ATOM 1126 N N . GLU A 1 151 ? 7.316 7.341 -2.393 1.00 91.81 151 GLU A N 1
ATOM 1127 C CA . GLU A 1 151 ? 6.254 8.108 -1.721 1.00 91.81 151 GLU A CA 1
ATOM 1128 C C . GLU A 1 151 ? 4.878 7.447 -1.910 1.00 91.81 151 GLU A C 1
ATOM 1130 O O . GLU A 1 151 ? 4.101 7.306 -0.963 1.00 91.81 151 GLU A O 1
ATOM 1135 N N . GLN A 1 152 ? 4.582 6.973 -3.125 1.00 92.00 152 GLN A N 1
ATOM 1136 C CA . GLN A 1 152 ? 3.333 6.262 -3.399 1.00 92.00 152 GLN A CA 1
ATOM 1137 C C . GLN A 1 152 ? 3.265 4.894 -2.695 1.00 92.00 152 GLN A C 1
ATOM 1139 O O . GLN A 1 152 ? 2.181 4.475 -2.274 1.00 92.00 152 GLN A O 1
ATOM 1144 N N . GLU A 1 153 ? 4.397 4.194 -2.563 1.00 93.38 153 GLU A N 1
ATOM 1145 C CA . GLU A 1 153 ? 4.511 2.955 -1.787 1.00 93.38 153 GLU A CA 1
ATOM 1146 C C . GLU A 1 153 ? 4.232 3.188 -0.302 1.00 93.38 153 GLU A C 1
ATOM 1148 O O . GLU A 1 153 ? 3.373 2.509 0.261 1.00 93.38 153 GLU A O 1
ATOM 1153 N N . GLU A 1 154 ? 4.901 4.165 0.307 1.00 92.38 154 GLU A N 1
ATOM 1154 C CA . GLU A 1 154 ? 4.726 4.529 1.717 1.00 92.38 154 GLU A CA 1
ATOM 1155 C C . GLU A 1 154 ? 3.275 4.933 1.999 1.00 92.38 154 GLU A C 1
ATOM 1157 O O . GLU A 1 154 ? 2.659 4.442 2.946 1.00 92.38 154 GLU A O 1
ATOM 1162 N N . ALA A 1 155 ? 2.669 5.734 1.117 1.00 91.69 155 ALA A N 1
ATOM 1163 C CA . ALA A 1 155 ? 1.266 6.111 1.244 1.00 91.69 155 ALA A CA 1
ATOM 1164 C C . ALA A 1 155 ? 0.315 4.903 1.138 1.00 91.69 155 ALA A C 1
ATOM 1166 O O . ALA A 1 155 ? -0.715 4.862 1.812 1.00 91.69 155 ALA A O 1
ATOM 1167 N N . ALA A 1 156 ? 0.619 3.915 0.289 1.00 94.00 156 ALA A N 1
ATOM 1168 C CA . ALA A 1 156 ? -0.185 2.696 0.174 1.00 94.00 156 ALA A CA 1
ATOM 1169 C C . ALA A 1 156 ? -0.044 1.786 1.400 1.00 94.00 156 ALA A C 1
ATOM 1171 O O . ALA A 1 156 ? -1.052 1.277 1.892 1.00 94.00 156 ALA A O 1
ATOM 1172 N N . GLN A 1 157 ? 1.175 1.642 1.924 1.00 95.12 157 GLN A N 1
ATOM 1173 C CA . GLN A 1 157 ? 1.432 0.945 3.183 1.00 95.12 157 GLN A CA 1
ATOM 1174 C C . GLN A 1 157 ? 0.678 1.599 4.337 1.00 95.12 157 GLN A C 1
ATOM 1176 O O . GLN A 1 157 ? -0.012 0.898 5.072 1.00 95.12 157 GLN A O 1
ATOM 1181 N N . GLN A 1 158 ? 0.724 2.928 4.453 1.00 94.44 158 GLN A N 1
ATOM 1182 C CA . GLN A 1 158 ? 0.012 3.635 5.514 1.00 94.44 158 GLN A CA 1
ATOM 1183 C C . GLN A 1 158 ? -1.495 3.356 5.472 1.00 94.44 158 GLN A C 1
ATOM 1185 O O . GLN A 1 158 ? -2.070 2.986 6.490 1.00 94.44 158 GLN A O 1
ATOM 1190 N N . ARG A 1 159 ? -2.127 3.424 4.290 1.00 94.69 159 ARG A N 1
ATOM 1191 C CA . ARG A 1 159 ? -3.563 3.111 4.141 1.00 94.69 159 ARG A CA 1
ATOM 1192 C C . ARG A 1 159 ? -3.902 1.681 4.570 1.00 94.69 159 ARG A C 1
ATOM 1194 O O . ARG A 1 159 ? -4.935 1.457 5.199 1.00 94.69 159 ARG A O 1
ATOM 1201 N N . TYR A 1 160 ? -3.051 0.713 4.231 1.00 96.50 160 TYR A N 1
ATOM 1202 C CA . TYR A 1 160 ? -3.222 -0.676 4.661 1.00 96.50 160 TYR A CA 1
ATOM 1203 C C . TYR A 1 160 ? -3.137 -0.821 6.189 1.00 96.50 160 TYR A C 1
ATOM 1205 O O . TYR A 1 160 ? -3.992 -1.471 6.799 1.00 96.50 160 TYR A O 1
ATOM 1213 N N . LEU A 1 161 ? -2.149 -0.181 6.818 1.00 95.50 161 LEU A N 1
ATOM 1214 C CA . LEU A 1 161 ? -1.965 -0.230 8.270 1.00 95.50 161 LEU A CA 1
ATOM 1215 C C . LEU A 1 161 ? -3.088 0.501 9.016 1.00 95.50 161 LEU A C 1
ATOM 1217 O O . LEU A 1 161 ? -3.594 -0.016 10.012 1.00 95.50 161 LEU A O 1
ATOM 1221 N N . ASP A 1 162 ? -3.547 1.642 8.501 1.00 94.88 162 ASP A N 1
ATOM 1222 C CA . ASP A 1 162 ? -4.707 2.368 9.026 1.00 94.88 162 ASP A CA 1
ATOM 1223 C C . ASP A 1 162 ? -5.978 1.505 8.955 1.00 94.88 162 ASP A C 1
ATOM 1225 O O . ASP A 1 162 ? -6.738 1.424 9.923 1.00 94.88 162 ASP A O 1
ATOM 1229 N N . GLN A 1 163 ? -6.204 0.808 7.835 1.00 97.06 163 GLN A N 1
ATOM 1230 C CA . GLN A 1 163 ? -7.349 -0.095 7.693 1.00 97.06 163 GLN A CA 1
ATOM 1231 C C . GLN A 1 163 ? -7.268 -1.278 8.662 1.00 97.06 163 GLN A C 1
ATOM 1233 O O . GLN A 1 163 ? -8.260 -1.603 9.317 1.00 97.06 163 GLN A O 1
ATOM 1238 N N . THR A 1 164 ? -6.086 -1.881 8.799 1.00 95.94 164 THR A N 1
ATOM 1239 C CA . THR A 1 164 ? -5.838 -2.957 9.770 1.00 95.94 164 THR A CA 1
ATOM 1240 C C . THR A 1 164 ? -6.141 -2.483 11.188 1.00 95.94 164 THR A C 1
ATOM 1242 O O . THR A 1 164 ? -6.813 -3.176 11.954 1.00 95.94 164 THR A O 1
ATOM 1245 N N . ALA A 1 165 ? -5.707 -1.269 11.535 1.00 94.38 165 ALA A N 1
ATOM 1246 C CA . ALA A 1 165 ? -5.970 -0.684 12.840 1.00 94.38 165 ALA A CA 1
ATOM 1247 C C . ALA A 1 165 ? -7.475 -0.483 13.090 1.00 94.38 165 ALA A C 1
ATOM 1249 O O . ALA A 1 165 ? -7.957 -0.744 14.196 1.00 94.38 165 ALA A O 1
ATOM 1250 N N . ILE A 1 166 ? -8.232 -0.046 12.074 1.00 96.06 166 ILE A N 1
ATOM 1251 C CA . ILE A 1 166 ? -9.693 0.123 12.162 1.00 96.06 166 ILE A CA 1
ATOM 1252 C C . ILE A 1 166 ? -10.378 -1.222 12.409 1.00 96.06 166 ILE A C 1
ATOM 1254 O O . ILE A 1 166 ? -11.264 -1.314 13.265 1.00 96.06 166 ILE A O 1
ATOM 1258 N N . GLU A 1 167 ? -9.989 -2.257 11.669 1.00 96.25 167 GLU A N 1
ATOM 1259 C CA . GLU A 1 167 ? -10.573 -3.595 11.782 1.00 96.25 167 GLU A CA 1
ATOM 1260 C C . GLU A 1 167 ? -10.272 -4.221 13.145 1.00 96.25 167 GLU A C 1
ATOM 1262 O O . GLU A 1 167 ? -11.210 -4.608 13.845 1.00 96.25 167 GLU A O 1
ATOM 1267 N N . ALA A 1 168 ? -9.010 -4.189 13.581 1.00 94.88 168 ALA A N 1
ATOM 1268 C CA . ALA A 1 168 ? -8.598 -4.673 14.898 1.00 94.88 168 ALA A CA 1
ATOM 1269 C C . ALA A 1 168 ? -9.317 -3.927 16.031 1.00 94.88 168 ALA A C 1
ATOM 1271 O O . ALA A 1 168 ? -9.776 -4.525 17.007 1.00 94.88 168 ALA A O 1
ATOM 1272 N N . ARG A 1 169 ? -9.484 -2.605 15.901 1.00 94.62 169 ARG A N 1
ATOM 1273 C CA . ARG A 1 169 ? -10.204 -1.815 16.902 1.00 94.62 169 ARG A CA 1
ATOM 1274 C C . ARG A 1 169 ? -11.666 -2.239 16.992 1.00 94.62 169 ARG A C 1
ATOM 1276 O O . ARG A 1 169 ? -12.174 -2.436 18.094 1.00 94.62 169 ARG A O 1
ATOM 1283 N N . ARG A 1 170 ? -12.346 -2.374 15.851 1.00 95.06 170 ARG A N 1
ATOM 1284 C CA . ARG A 1 170 ? -13.751 -2.805 15.805 1.00 95.06 170 ARG A CA 1
ATOM 1285 C C . ARG A 1 170 ? -13.921 -4.211 16.356 1.00 95.06 170 ARG A C 1
ATOM 1287 O O . ARG A 1 170 ? -14.878 -4.447 17.087 1.00 95.06 170 ARG A O 1
ATOM 1294 N N . GLU A 1 171 ? -13.011 -5.119 16.027 1.00 95.94 171 GLU A N 1
ATOM 1295 C CA . GLU A 1 171 ? -12.998 -6.476 16.563 1.00 95.94 171 GLU A CA 1
ATOM 1296 C C . GLU A 1 171 ? -12.870 -6.461 18.094 1.00 95.94 171 GLU A C 1
ATOM 1298 O O . GLU A 1 171 ? -13.712 -7.034 18.788 1.00 95.94 171 GLU A O 1
ATOM 1303 N N . ALA A 1 172 ? -11.888 -5.736 18.635 1.00 93.44 172 ALA A N 1
ATOM 1304 C CA . ALA A 1 172 ? -11.686 -5.614 20.077 1.00 93.44 172 ALA A CA 1
ATOM 1305 C C . ALA A 1 172 ? -12.892 -4.979 20.796 1.00 93.44 172 ALA A C 1
ATOM 1307 O O . ALA A 1 172 ? -13.323 -5.460 21.850 1.00 93.44 172 ALA A O 1
ATOM 1308 N N . GLU A 1 173 ? -13.480 -3.925 20.218 1.00 93.00 173 GLU A N 1
ATOM 1309 C CA . GLU A 1 173 ? -14.688 -3.279 20.745 1.00 93.00 173 GLU A CA 1
ATOM 1310 C C . GLU A 1 173 ? -15.894 -4.239 20.739 1.00 93.00 173 GLU A C 1
ATOM 1312 O O . GLU A 1 173 ? -16.634 -4.305 21.722 1.00 93.00 173 GLU A O 1
ATOM 1317 N N . GLN A 1 174 ? -16.074 -5.034 19.677 1.00 95.69 174 GLN A N 1
ATOM 1318 C CA . GLN A 1 174 ? -17.140 -6.042 19.584 1.00 95.69 174 GLN A CA 1
ATOM 1319 C C . GLN A 1 174 ? -16.964 -7.184 20.589 1.00 95.69 174 GLN A C 1
ATOM 1321 O O . GLN A 1 174 ? -17.952 -7.703 21.110 1.00 95.69 174 GLN A O 1
ATOM 1326 N N . GLN A 1 175 ? -15.719 -7.549 20.897 1.00 96.12 175 GLN A N 1
ATOM 1327 C CA . GLN A 1 175 ? -15.387 -8.524 21.938 1.00 96.12 175 GLN A CA 1
ATOM 1328 C C . GLN A 1 175 ? -15.558 -7.964 23.363 1.00 96.12 175 GLN A C 1
ATOM 1330 O O . GLN A 1 175 ? -15.396 -8.699 24.337 1.00 96.12 175 GLN A O 1
ATOM 1335 N N . GLY A 1 176 ? -15.905 -6.679 23.509 1.00 95.62 176 GLY A N 1
ATOM 1336 C CA . GLY A 1 176 ? -16.100 -6.037 24.808 1.00 95.62 176 GLY A CA 1
ATOM 1337 C C . GLY A 1 176 ? -14.798 -5.850 25.587 1.00 95.62 176 GLY A C 1
ATOM 1338 O O . GLY A 1 176 ? -14.820 -5.844 26.821 1.00 95.62 176 GLY A O 1
ATOM 1339 N N . MET A 1 177 ? -13.665 -5.729 24.886 1.00 93.88 177 MET A N 1
ATOM 1340 C CA . MET A 1 177 ? -12.366 -5.488 25.511 1.00 93.88 177 MET A CA 1
ATOM 1341 C C . MET A 1 177 ? -12.347 -4.149 26.264 1.00 93.88 177 MET A C 1
ATOM 1343 O O . MET A 1 177 ? -13.036 -3.190 25.912 1.00 93.88 177 MET A O 1
ATOM 1347 N N . SER A 1 178 ? -11.530 -4.067 27.318 1.00 94.31 178 SER A N 1
ATOM 1348 C CA . SER A 1 178 ? -11.290 -2.801 28.017 1.00 94.31 178 SER A CA 1
ATOM 1349 C C . SER A 1 178 ? -10.531 -1.819 27.120 1.00 94.31 178 SER A C 1
ATOM 1351 O O . SER A 1 178 ? -9.826 -2.228 26.203 1.00 94.31 178 SER A O 1
ATOM 1353 N N . ALA A 1 179 ? -10.610 -0.518 27.409 1.00 89.06 179 ALA A N 1
ATOM 1354 C CA . ALA A 1 179 ? -9.938 0.501 26.599 1.00 89.06 179 ALA A CA 1
ATOM 1355 C C . ALA A 1 179 ? -8.419 0.276 26.461 1.00 89.06 179 ALA A C 1
ATOM 1357 O O . ALA A 1 179 ? -7.854 0.550 25.406 1.00 89.06 179 ALA A O 1
ATOM 1358 N N . ASP A 1 180 ? -7.755 -0.232 27.502 1.00 89.50 180 ASP A N 1
ATOM 1359 C CA . ASP A 1 180 ? -6.324 -0.540 27.432 1.00 89.50 180 ASP A CA 1
ATOM 1360 C C . ASP A 1 180 ? -6.049 -1.843 26.669 1.00 89.50 180 ASP A C 1
ATOM 1362 O O . ASP A 1 180 ? -5.094 -1.894 25.899 1.00 89.50 180 ASP A O 1
ATOM 1366 N N . ALA A 1 181 ? -6.927 -2.846 26.780 1.00 90.75 181 ALA A N 1
ATOM 1367 C CA . ALA A 1 181 ? -6.831 -4.067 25.981 1.00 90.75 181 ALA A CA 1
ATOM 1368 C C . ALA A 1 181 ? -7.087 -3.808 24.484 1.00 90.75 181 ALA A C 1
ATOM 1370 O O . ALA A 1 181 ? -6.411 -4.392 23.645 1.00 90.75 181 ALA A O 1
ATOM 1371 N N . VAL A 1 182 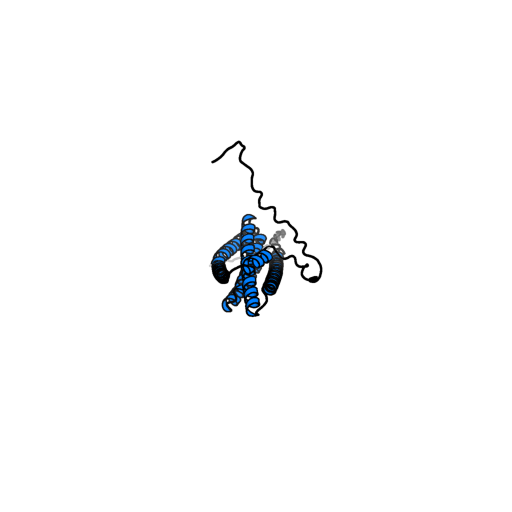? -7.993 -2.884 24.133 1.00 89.88 182 VAL A N 1
ATOM 1372 C CA . VAL A 1 182 ? -8.195 -2.434 22.743 1.00 89.88 182 VAL A CA 1
ATOM 1373 C C . VAL A 1 182 ? -6.906 -1.831 22.187 1.00 89.88 182 VAL A C 1
ATOM 1375 O O . VAL A 1 182 ? -6.496 -2.182 21.086 1.00 89.88 182 VAL A O 1
ATOM 1378 N N . LYS A 1 183 ? -6.235 -0.950 22.943 1.00 88.75 183 LYS A N 1
ATOM 1379 C CA . LYS A 1 183 ? -4.960 -0.358 22.504 1.00 88.75 183 LYS A CA 1
ATOM 1380 C C . LYS A 1 183 ? -3.907 -1.426 22.241 1.00 88.75 183 LYS A C 1
ATOM 1382 O O . LYS A 1 183 ? -3.264 -1.398 21.200 1.00 88.75 183 LYS A O 1
ATOM 1387 N N . GLU A 1 184 ? -3.737 -2.358 23.172 1.00 88.19 184 GLU A N 1
ATOM 1388 C CA . GLU A 1 184 ? -2.763 -3.437 23.014 1.00 88.19 184 GLU A CA 1
ATOM 1389 C C . GLU A 1 184 ? -3.089 -4.313 21.798 1.00 88.19 184 GLU A C 1
ATOM 1391 O O . GLU A 1 184 ? -2.210 -4.575 20.981 1.00 88.19 184 GLU A O 1
ATOM 1396 N N . HIS A 1 185 ? -4.360 -4.680 21.621 1.00 88.31 185 HIS A N 1
ATOM 1397 C CA . HIS A 1 185 ? -4.805 -5.491 20.492 1.00 88.31 185 HIS A CA 1
ATOM 1398 C C . HIS A 1 185 ? -4.544 -4.812 19.138 1.00 88.31 185 HIS A C 1
ATOM 1400 O O . HIS A 1 185 ? -3.984 -5.434 18.238 1.00 88.31 185 HIS A O 1
ATOM 1406 N N . VAL A 1 186 ? -4.877 -3.523 19.004 1.00 91.62 186 VAL A N 1
ATOM 1407 C CA . VAL A 1 186 ? -4.616 -2.762 17.770 1.00 91.62 186 VAL A CA 1
ATOM 1408 C C . VAL A 1 186 ? -3.114 -2.628 17.516 1.00 91.62 186 VAL A C 1
ATOM 1410 O O . VAL A 1 186 ? -2.674 -2.819 16.387 1.00 91.62 186 VAL A O 1
ATOM 1413 N N . ALA A 1 187 ? -2.314 -2.333 18.545 1.00 88.62 187 ALA A N 1
ATOM 1414 C CA . ALA A 1 187 ? -0.865 -2.199 18.394 1.00 88.62 187 ALA A CA 1
ATOM 1415 C C . ALA A 1 187 ? -0.216 -3.497 17.886 1.00 88.62 187 ALA A C 1
ATOM 1417 O O . ALA A 1 187 ? 0.630 -3.447 16.994 1.00 88.62 187 ALA A O 1
ATOM 1418 N N . VAL A 1 188 ? -0.632 -4.649 18.425 1.00 88.56 188 VAL A N 1
ATOM 1419 C CA . VAL A 1 188 ? -0.147 -5.965 17.982 1.00 88.56 188 VAL A CA 1
ATOM 1420 C C . VAL A 1 188 ? -0.580 -6.244 16.545 1.00 88.56 188 VAL A C 1
ATOM 1422 O O . VAL A 1 188 ? 0.275 -6.547 15.718 1.00 88.56 188 VAL A O 1
ATOM 1425 N N . ALA A 1 189 ? -1.864 -6.068 16.222 1.00 90.69 189 ALA A N 1
ATOM 1426 C CA . ALA A 1 189 ? -2.385 -6.338 14.882 1.00 90.69 189 ALA A CA 1
ATOM 1427 C C . ALA A 1 189 ? -1.672 -5.513 13.798 1.00 90.69 189 ALA A C 1
ATOM 1429 O O . ALA A 1 189 ? -1.285 -6.044 12.759 1.00 90.69 189 ALA A O 1
ATOM 1430 N N . VAL A 1 190 ? -1.441 -4.221 14.054 1.00 90.12 190 VAL A N 1
ATOM 1431 C CA . VAL A 1 190 ? -0.742 -3.338 13.110 1.00 90.12 190 VAL A CA 1
ATOM 1432 C C . VAL A 1 190 ? 0.735 -3.717 12.976 1.00 90.12 190 VAL A C 1
ATOM 1434 O O . VAL A 1 190 ? 1.260 -3.725 11.865 1.00 90.12 190 VAL A O 1
ATOM 1437 N N . ALA A 1 191 ? 1.412 -4.063 14.075 1.00 86.69 191 ALA A N 1
ATOM 1438 C CA . ALA A 1 191 ? 2.811 -4.487 14.029 1.00 86.69 191 ALA A CA 1
ATOM 1439 C C . ALA A 1 191 ? 2.998 -5.814 13.273 1.00 86.69 191 ALA A C 1
ATOM 1441 O O . ALA A 1 191 ? 3.952 -5.957 12.507 1.00 86.69 191 ALA A O 1
ATOM 1442 N N . GLU A 1 192 ? 2.089 -6.774 13.460 1.00 89.25 192 GLU A N 1
ATOM 1443 C CA . GLU A 1 192 ? 2.093 -8.043 12.726 1.00 89.25 192 GLU A CA 1
ATOM 1444 C C . GLU A 1 192 ? 1.803 -7.834 11.236 1.00 89.25 192 GLU A C 1
ATOM 1446 O O . GLU A 1 192 ? 2.490 -8.410 10.390 1.00 89.25 192 GLU A O 1
ATOM 1451 N N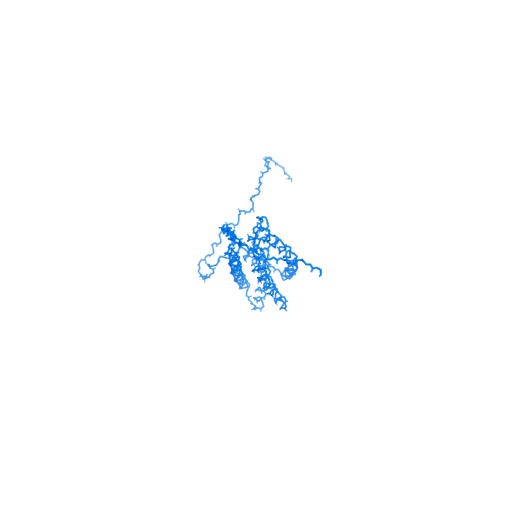 . ALA A 1 193 ? 0.837 -6.973 10.906 1.00 91.50 193 ALA A N 1
ATOM 1452 C CA . ALA A 1 193 ? 0.508 -6.627 9.527 1.00 91.50 193 ALA A CA 1
ATOM 1453 C C . ALA A 1 193 ? 1.666 -5.930 8.802 1.00 91.50 193 ALA A C 1
ATOM 1455 O O . ALA A 1 193 ? 1.952 -6.269 7.653 1.00 91.50 193 ALA A O 1
ATOM 1456 N N . ASP A 1 194 ? 2.355 -5.002 9.467 1.00 91.88 194 ASP A N 1
ATOM 1457 C CA . ASP A 1 194 ? 3.535 -4.320 8.929 1.00 91.88 194 ASP A CA 1
ATOM 1458 C C . ASP A 1 194 ? 4.689 -5.302 8.689 1.00 91.88 194 ASP A C 1
ATOM 1460 O O . ASP A 1 194 ? 5.232 -5.374 7.587 1.00 91.88 194 ASP A O 1
ATOM 1464 N N . ALA A 1 195 ? 5.001 -6.150 9.675 1.00 89.12 195 ALA A N 1
ATOM 1465 C CA . ALA A 1 195 ? 6.036 -7.172 9.533 1.00 89.12 195 ALA A CA 1
ATOM 1466 C C . ALA A 1 195 ? 5.718 -8.173 8.407 1.00 89.12 195 ALA A C 1
ATOM 1468 O O . ALA A 1 195 ? 6.602 -8.527 7.621 1.00 89.12 195 ALA A O 1
ATOM 1469 N N . GLY A 1 196 ? 4.458 -8.606 8.304 1.00 90.19 196 GLY A N 1
ATOM 1470 C CA . GLY A 1 196 ? 3.992 -9.482 7.232 1.00 90.19 196 GLY A CA 1
ATOM 1471 C C . GLY A 1 196 ? 4.105 -8.826 5.856 1.00 90.19 196 GLY A C 1
ATOM 1472 O O . GLY A 1 196 ? 4.605 -9.451 4.916 1.00 90.19 196 GLY A O 1
ATOM 1473 N N . LEU A 1 197 ? 3.710 -7.555 5.739 1.00 92.69 197 LEU A N 1
ATOM 1474 C CA . LEU A 1 197 ? 3.830 -6.793 4.499 1.00 92.69 197 LEU A CA 1
ATOM 1475 C C . LEU A 1 197 ? 5.297 -6.641 4.079 1.00 92.69 197 LEU A C 1
ATOM 1477 O O . LEU A 1 197 ? 5.624 -6.923 2.927 1.00 92.69 197 LEU A O 1
ATOM 1481 N N . GLU A 1 198 ? 6.188 -6.258 4.994 1.00 91.00 198 GLU A N 1
ATOM 1482 C CA . GLU A 1 198 ? 7.620 -6.106 4.706 1.00 91.00 198 GLU A CA 1
ATOM 1483 C C . GLU A 1 198 ? 8.273 -7.436 4.303 1.00 91.00 198 GLU A C 1
ATOM 1485 O O . GLU A 1 198 ? 9.044 -7.488 3.341 1.00 91.00 198 GLU A O 1
ATOM 1490 N N . GLU A 1 199 ? 7.904 -8.551 4.943 1.00 90.25 199 GLU A N 1
ATOM 1491 C CA . GLU A 1 199 ? 8.368 -9.880 4.527 1.00 90.25 199 GLU A CA 1
ATOM 1492 C C . GLU A 1 199 ? 7.888 -10.221 3.105 1.00 90.25 199 GLU A C 1
ATOM 1494 O O . GLU A 1 199 ? 8.643 -10.763 2.286 1.00 90.25 199 GLU A O 1
ATOM 1499 N N . ARG A 1 200 ? 6.630 -9.900 2.773 1.00 90.25 200 ARG A N 1
ATOM 1500 C CA . ARG A 1 200 ? 6.094 -10.098 1.420 1.00 90.25 200 ARG A CA 1
ATOM 1501 C C . ARG A 1 200 ? 6.818 -9.213 0.407 1.00 90.25 200 ARG A C 1
ATOM 1503 O O . ARG A 1 200 ? 7.278 -9.747 -0.603 1.00 90.25 200 ARG A O 1
ATOM 1510 N N . LYS A 1 201 ? 6.986 -7.915 0.677 1.00 90.19 201 LYS A N 1
ATOM 1511 C CA . LYS A 1 201 ? 7.739 -6.973 -0.172 1.00 90.19 201 LYS A CA 1
ATOM 1512 C C . LYS A 1 201 ? 9.170 -7.450 -0.420 1.00 90.19 201 LYS A C 1
ATOM 1514 O O . LYS A 1 201 ? 9.604 -7.491 -1.570 1.00 90.19 201 LYS A O 1
ATOM 1519 N N . ALA A 1 202 ? 9.880 -7.895 0.617 1.00 86.06 202 ALA A N 1
ATOM 1520 C CA . ALA A 1 202 ? 11.236 -8.431 0.487 1.00 86.06 202 ALA A CA 1
ATOM 1521 C C . ALA A 1 202 ? 11.276 -9.666 -0.429 1.00 86.06 202 ALA A C 1
ATOM 1523 O O . ALA A 1 202 ? 12.079 -9.727 -1.365 1.00 86.06 202 ALA A O 1
ATOM 1524 N N . ARG A 1 203 ? 10.345 -10.614 -0.236 1.00 82.56 203 ARG A N 1
ATOM 1525 C CA . ARG A 1 203 ? 10.205 -11.787 -1.118 1.00 82.56 203 ARG A CA 1
ATOM 1526 C C . ARG A 1 203 ? 9.876 -11.405 -2.562 1.00 82.56 203 ARG A C 1
ATOM 1528 O O . ARG A 1 203 ? 10.271 -12.123 -3.486 1.00 82.56 203 ARG A O 1
ATOM 1535 N N . TYR A 1 204 ? 9.145 -10.312 -2.776 1.00 74.50 204 TYR A N 1
ATOM 1536 C CA . TYR A 1 204 ? 8.854 -9.800 -4.113 1.00 74.50 204 TYR A CA 1
ATOM 1537 C C . TYR A 1 204 ? 10.072 -9.154 -4.762 1.00 74.50 204 TYR A C 1
ATOM 1539 O O . TYR A 1 204 ? 10.354 -9.468 -5.920 1.00 74.50 204 TYR A O 1
ATOM 1547 N N . ALA A 1 205 ? 10.821 -8.332 -4.029 1.00 72.94 205 ALA A N 1
ATOM 1548 C CA . ALA A 1 205 ? 12.047 -7.718 -4.524 1.00 72.94 205 ALA A CA 1
ATOM 1549 C C . ALA A 1 205 ? 13.082 -8.780 -4.937 1.00 72.94 205 ALA A C 1
ATOM 1551 O O . ALA A 1 205 ? 13.594 -8.735 -6.055 1.00 72.94 205 ALA A O 1
ATOM 1552 N N . GLU A 1 206 ? 13.306 -9.799 -4.099 1.00 70.44 206 GLU A N 1
ATOM 1553 C CA . GLU A 1 206 ? 14.264 -10.883 -4.364 1.00 70.44 206 GLU A CA 1
ATOM 1554 C C . GLU A 1 206 ? 13.889 -11.708 -5.608 1.00 70.44 206 GLU A C 1
ATOM 1556 O O . GLU A 1 206 ? 14.708 -11.928 -6.502 1.00 70.44 206 GLU A O 1
ATOM 1561 N N . LYS A 1 207 ? 12.625 -12.140 -5.716 1.00 60.81 207 LYS A N 1
ATOM 1562 C CA . LYS A 1 207 ? 12.162 -12.942 -6.866 1.00 60.81 207 LYS A CA 1
ATOM 1563 C C . LYS A 1 207 ? 12.147 -12.154 -8.169 1.00 60.81 207 LYS A C 1
ATOM 1565 O O . LYS A 1 207 ? 12.325 -12.740 -9.237 1.00 60.81 207 LYS A O 1
ATOM 1570 N N . THR A 1 208 ? 11.897 -10.854 -8.079 1.00 57.69 208 THR A N 1
ATOM 1571 C CA . THR A 1 208 ? 11.905 -9.953 -9.228 1.00 57.69 208 THR A CA 1
ATOM 1572 C C . THR A 1 208 ? 13.340 -9.778 -9.721 1.00 57.69 208 THR A C 1
ATOM 1574 O O . THR A 1 208 ? 13.610 -10.081 -10.880 1.00 57.69 208 THR A O 1
ATOM 1577 N N . ALA A 1 209 ? 14.283 -9.459 -8.827 1.00 58.34 209 ALA A N 1
ATOM 1578 C CA . ALA A 1 209 ? 15.710 -9.376 -9.143 1.00 58.34 209 ALA A CA 1
ATOM 1579 C C . ALA A 1 209 ? 16.280 -10.692 -9.714 1.00 58.34 209 ALA A C 1
ATOM 1581 O O . ALA A 1 209 ? 16.967 -10.674 -10.731 1.00 58.34 209 ALA A O 1
ATOM 1582 N N . SER A 1 210 ? 15.925 -11.848 -9.143 1.00 56.19 210 SER A N 1
ATOM 1583 C CA . SER A 1 210 ? 16.424 -13.153 -9.609 1.00 56.19 210 SER A CA 1
ATOM 1584 C C . SER A 1 210 ? 15.972 -13.513 -11.035 1.00 56.19 210 SER A C 1
ATOM 1586 O O . SER A 1 210 ? 16.745 -14.083 -11.808 1.00 56.19 210 SER A O 1
ATOM 1588 N N . LYS A 1 211 ? 14.739 -13.159 -11.428 1.00 55.19 211 LYS A N 1
ATOM 1589 C CA . LYS A 1 211 ? 14.276 -13.366 -12.814 1.00 55.19 211 LYS A CA 1
ATOM 1590 C C . LYS A 1 211 ? 14.899 -12.371 -13.792 1.00 55.19 211 LYS A C 1
ATOM 1592 O O . LYS A 1 211 ? 15.112 -12.732 -14.944 1.00 55.19 211 LYS A O 1
ATOM 1597 N N . PHE A 1 212 ? 15.216 -11.167 -13.327 1.00 54.09 212 PHE A N 1
ATOM 1598 C CA . PHE A 1 212 ? 15.938 -10.171 -14.106 1.00 54.09 212 PHE A CA 1
ATOM 1599 C C . PHE A 1 212 ? 17.412 -10.551 -14.352 1.00 54.09 212 PHE A C 1
ATOM 1601 O O . PHE A 1 212 ? 17.928 -10.342 -15.450 1.00 54.09 212 PHE A O 1
ATOM 1608 N N . GLU A 1 213 ? 18.096 -11.162 -13.383 1.00 50.53 213 GLU A N 1
ATOM 1609 C CA . GLU A 1 213 ? 19.487 -11.617 -13.548 1.00 50.53 213 GLU A CA 1
ATOM 1610 C C . GLU A 1 213 ? 19.620 -12.768 -14.558 1.00 50.53 213 GLU A C 1
ATOM 1612 O O . GLU A 1 213 ? 20.568 -12.798 -15.344 1.00 50.53 213 GLU A O 1
ATOM 1617 N N . ALA A 1 214 ? 18.628 -13.662 -14.635 1.00 49.47 214 ALA A N 1
ATOM 1618 C CA . ALA A 1 214 ? 18.607 -14.756 -15.612 1.00 49.47 214 ALA A CA 1
ATOM 1619 C C . ALA A 1 214 ? 18.599 -14.279 -17.085 1.00 49.47 214 ALA A C 1
ATOM 1621 O O . ALA A 1 214 ? 18.928 -15.049 -17.992 1.00 49.47 214 ALA A O 1
ATOM 1622 N N . SER A 1 215 ? 18.251 -13.013 -17.338 1.00 46.19 215 SER A N 1
ATOM 1623 C CA . SER A 1 215 ? 18.286 -12.380 -18.666 1.00 46.19 215 SER A CA 1
ATOM 1624 C C . SER A 1 215 ? 19.666 -11.858 -19.083 1.00 46.19 215 SER A C 1
ATOM 1626 O O . SER A 1 215 ? 19.880 -11.645 -20.279 1.00 46.19 215 SER A O 1
ATOM 1628 N N . PHE A 1 216 ? 20.609 -11.680 -18.148 1.00 46.19 216 PHE A N 1
ATOM 1629 C CA . PHE A 1 216 ? 21.967 -11.198 -18.446 1.00 46.19 216 PHE A CA 1
ATOM 1630 C C . PHE A 1 216 ? 22.914 -12.308 -18.929 1.00 46.19 216 PHE A C 1
ATOM 1632 O O . PHE A 1 216 ? 23.928 -12.012 -19.559 1.00 46.19 216 PHE A O 1
ATOM 1639 N N . ASP A 1 217 ? 22.567 -13.581 -18.716 1.00 40.75 217 ASP A N 1
ATOM 1640 C CA . ASP A 1 217 ? 23.441 -14.730 -19.010 1.00 40.75 217 ASP A CA 1
ATOM 1641 C C . ASP A 1 217 ? 23.332 -15.254 -20.459 1.00 40.75 217 ASP A C 1
ATOM 1643 O O . ASP A 1 217 ? 23.833 -16.322 -20.814 1.00 40.75 217 ASP A O 1
ATOM 1647 N N . LYS A 1 218 ? 22.676 -14.496 -21.346 1.00 41.22 218 LYS A N 1
ATOM 1648 C CA . LYS A 1 218 ? 22.735 -14.738 -22.793 1.00 41.22 218 LYS A CA 1
ATOM 1649 C C . LYS A 1 218 ? 23.622 -13.681 -23.443 1.00 41.22 218 LYS A C 1
ATOM 1651 O O . LYS A 1 218 ? 23.134 -12.582 -23.714 1.00 41.22 218 LYS A O 1
ATOM 1656 N N . PRO A 1 219 ? 24.892 -13.986 -23.767 1.00 39.50 219 PRO A N 1
ATOM 1657 C CA . PRO A 1 219 ? 25.694 -13.075 -24.567 1.00 39.50 219 PRO A CA 1
ATOM 1658 C C . PRO A 1 219 ? 25.017 -12.884 -25.933 1.00 39.50 219 PRO A C 1
ATOM 1660 O O . PRO A 1 219 ? 24.962 -13.795 -26.756 1.00 39.50 219 PRO A O 1
ATOM 1663 N N . LYS A 1 220 ? 24.499 -11.676 -26.187 1.00 51.88 220 LYS A N 1
ATOM 1664 C CA . LYS A 1 220 ? 23.917 -11.259 -27.478 1.00 51.88 220 LYS A CA 1
ATOM 1665 C C . LYS A 1 220 ? 24.962 -10.915 -28.549 1.00 51.88 220 LYS A C 1
ATOM 1667 O O . LYS A 1 220 ? 24.621 -10.328 -29.568 1.00 51.88 220 LYS A O 1
ATOM 1672 N N . PHE A 1 221 ? 26.213 -11.327 -28.372 1.00 45.62 221 PHE A N 1
ATOM 1673 C CA . PHE A 1 221 ? 27.258 -11.141 -29.374 1.00 45.62 221 PHE A CA 1
ATOM 1674 C C . PHE A 1 221 ? 28.059 -12.426 -29.561 1.00 45.62 221 PHE A C 1
ATOM 1676 O O . PHE A 1 221 ? 29.227 -12.510 -29.196 1.00 45.62 221 PHE A O 1
ATOM 1683 N N . ALA A 1 222 ? 27.447 -13.421 -30.204 1.00 36.56 222 ALA A N 1
ATOM 1684 C CA . ALA A 1 222 ? 28.229 -14.258 -31.100 1.00 36.56 222 ALA A CA 1
ATOM 1685 C C . ALA A 1 222 ? 28.553 -13.389 -32.323 1.00 36.56 222 ALA A C 1
ATOM 1687 O O . ALA A 1 222 ? 27.804 -13.349 -33.298 1.00 36.56 222 ALA A O 1
ATOM 1688 N N . VAL A 1 223 ? 29.637 -12.616 -32.225 1.00 39.75 223 VAL A N 1
ATOM 1689 C CA . VAL A 1 223 ? 30.319 -12.102 -33.408 1.00 39.75 223 VAL A CA 1
ATOM 1690 C C . VAL A 1 223 ? 30.719 -13.346 -34.190 1.00 39.75 223 VAL A C 1
ATOM 1692 O O . VAL A 1 223 ? 31.564 -14.115 -33.743 1.00 39.75 223 VAL A O 1
ATOM 1695 N N . THR A 1 224 ? 30.058 -13.597 -35.315 1.00 38.72 224 THR A N 1
ATOM 1696 C CA . THR A 1 224 ? 30.572 -14.517 -36.325 1.00 38.72 224 THR A CA 1
ATOM 1697 C C . THR A 1 224 ? 31.913 -13.959 -36.780 1.00 38.72 224 THR A C 1
ATOM 1699 O O . THR A 1 224 ? 31.959 -13.079 -37.639 1.00 38.72 224 THR A O 1
ATOM 1702 N N . GLU A 1 225 ? 33.000 -14.430 -36.168 1.00 36.72 225 GLU A N 1
ATOM 1703 C CA . GLU A 1 225 ? 34.320 -14.379 -36.779 1.00 36.72 225 GLU A CA 1
ATOM 1704 C C . GLU A 1 225 ? 34.195 -15.086 -38.126 1.00 36.72 225 GLU A C 1
ATOM 1706 O O . GLU A 1 225 ? 33.997 -16.300 -38.208 1.00 36.72 225 GLU A O 1
ATOM 1711 N N . ALA A 1 226 ? 34.247 -14.288 -39.190 1.00 41.25 226 ALA A N 1
ATOM 1712 C CA . ALA A 1 226 ? 34.494 -14.772 -40.528 1.00 41.25 226 ALA A CA 1
ATOM 1713 C C . ALA A 1 226 ? 35.850 -15.482 -40.505 1.00 41.25 226 ALA A C 1
ATOM 1715 O O . ALA A 1 226 ? 36.900 -14.847 -40.563 1.00 41.25 226 ALA A O 1
ATOM 1716 N N . THR A 1 227 ? 35.826 -16.804 -40.371 1.00 36.84 227 THR A N 1
ATOM 1717 C CA . THR A 1 227 ? 36.991 -17.620 -40.675 1.00 36.84 227 THR A CA 1
ATOM 1718 C C . THR A 1 227 ? 37.083 -17.678 -42.189 1.00 36.84 227 THR A C 1
ATOM 1720 O O . THR A 1 227 ? 36.232 -18.247 -42.872 1.00 36.84 227 THR A O 1
ATOM 1723 N N . GLU A 1 228 ? 38.097 -16.986 -42.686 1.00 45.16 228 GLU A N 1
ATOM 1724 C CA . GLU A 1 228 ? 38.627 -17.010 -44.038 1.00 45.16 228 GLU A CA 1
ATOM 1725 C C . GLU A 1 228 ? 38.799 -18.474 -44.483 1.00 45.16 228 GLU A C 1
ATOM 1727 O O . GLU A 1 228 ? 39.763 -19.151 -44.132 1.00 45.16 228 GLU A O 1
ATOM 1732 N N . ALA A 1 229 ? 37.800 -19.002 -45.193 1.00 39.03 229 ALA A N 1
ATOM 1733 C CA . ALA A 1 229 ? 37.880 -20.297 -45.847 1.00 39.03 229 ALA A CA 1
ATOM 1734 C C . ALA A 1 229 ? 38.347 -20.063 -47.284 1.00 39.03 229 ALA A C 1
ATOM 1736 O O . ALA A 1 229 ? 37.580 -19.675 -48.165 1.00 39.03 229 ALA A O 1
ATOM 1737 N N . ASP A 1 230 ? 39.650 -20.263 -47.433 1.00 37.81 230 ASP A N 1
ATOM 1738 C CA . ASP A 1 230 ? 40.430 -20.433 -48.649 1.00 37.81 230 ASP A CA 1
ATOM 1739 C C . ASP A 1 230 ? 39.603 -21.028 -49.808 1.00 37.81 230 ASP A C 1
ATOM 1741 O O . ASP A 1 230 ? 39.024 -22.116 -49.714 1.00 37.81 230 ASP A O 1
ATOM 1745 N N . ALA A 1 231 ? 39.507 -20.275 -50.902 1.00 42.31 231 ALA A N 1
ATOM 1746 C CA . ALA A 1 231 ? 38.783 -20.675 -52.097 1.00 42.31 231 ALA A CA 1
ATOM 1747 C C . ALA A 1 231 ? 39.524 -21.827 -52.804 1.00 42.31 231 ALA A C 1
ATOM 1749 O O . ALA A 1 231 ? 40.704 -21.676 -53.125 1.00 42.31 231 ALA A O 1
ATOM 1750 N N . PRO A 1 232 ? 38.871 -22.953 -53.148 1.00 41.56 232 PRO A N 1
ATOM 1751 C CA . PRO A 1 232 ? 39.511 -23.939 -54.004 1.00 41.56 232 PRO A CA 1
ATOM 1752 C C . PRO A 1 232 ? 39.581 -23.420 -55.450 1.00 41.56 232 PRO A C 1
ATOM 1754 O O . PRO A 1 232 ? 38.565 -23.181 -56.104 1.00 41.56 232 PRO A O 1
ATOM 1757 N N . LEU A 1 233 ? 40.813 -23.263 -55.942 1.00 40.19 233 LEU A N 1
ATOM 1758 C CA . LEU A 1 233 ? 41.164 -23.056 -57.351 1.00 40.19 233 LEU A CA 1
ATOM 1759 C C . LEU A 1 233 ? 40.501 -24.117 -58.262 1.00 40.19 233 LEU A C 1
ATOM 1761 O O . LEU A 1 233 ? 40.540 -25.307 -57.936 1.00 40.19 233 LEU A O 1
ATOM 1765 N N . PRO A 1 234 ? 39.953 -23.737 -59.434 1.00 41.75 234 PRO A N 1
ATOM 1766 C CA . PRO A 1 234 ? 39.385 -24.690 -60.381 1.00 41.75 234 PRO A CA 1
ATOM 1767 C C . PRO A 1 234 ? 40.499 -25.446 -61.116 1.00 41.75 234 PRO A C 1
ATOM 1769 O O . PRO A 1 234 ? 41.402 -24.843 -61.697 1.00 41.75 234 PRO A O 1
ATOM 1772 N N . THR A 1 235 ? 40.432 -26.778 -61.117 1.00 43.97 235 THR A N 1
ATOM 1773 C CA . THR A 1 235 ? 41.277 -27.618 -61.979 1.00 43.97 235 THR A CA 1
ATOM 1774 C C . THR A 1 235 ? 40.642 -27.757 -63.372 1.00 43.97 235 THR A C 1
ATOM 1776 O O . THR A 1 235 ? 39.415 -27.777 -63.488 1.00 43.97 235 THR A O 1
ATOM 1779 N N . PRO A 1 236 ? 41.457 -27.816 -64.441 1.00 41.19 236 PRO A N 1
ATOM 1780 C CA . PRO A 1 236 ? 41.015 -27.616 -65.815 1.00 41.19 236 PRO A CA 1
ATOM 1781 C C . PRO A 1 236 ? 40.499 -28.916 -66.444 1.00 41.19 236 PRO A C 1
ATOM 1783 O O . PRO A 1 236 ? 41.149 -29.957 -66.356 1.00 41.19 236 PRO A O 1
ATOM 1786 N N . HIS A 1 237 ? 39.366 -28.842 -67.144 1.00 40.28 237 HIS A N 1
ATOM 1787 C CA . HIS A 1 237 ? 38.980 -29.847 -68.132 1.00 40.28 237 HIS A CA 1
ATOM 1788 C C . HIS A 1 237 ? 39.320 -29.321 -69.520 1.00 40.28 237 HIS A C 1
ATOM 1790 O O . HIS A 1 237 ? 38.701 -28.371 -69.997 1.00 40.28 237 HIS A O 1
ATOM 1796 N N . ASP A 1 238 ? 40.304 -29.952 -70.149 1.00 39.66 238 ASP A N 1
ATOM 1797 C CA . ASP A 1 238 ? 40.676 -29.690 -71.528 1.00 39.66 238 ASP A CA 1
ATOM 1798 C C . ASP A 1 238 ? 40.065 -30.757 -72.456 1.00 39.66 238 ASP A C 1
ATOM 1800 O O . ASP A 1 238 ? 40.193 -31.958 -72.215 1.00 39.66 238 ASP A O 1
ATOM 1804 N N . GLN A 1 239 ? 39.463 -30.244 -73.536 1.00 37.25 239 GLN A N 1
ATOM 1805 C CA . GLN A 1 239 ? 39.257 -30.844 -74.867 1.00 37.25 239 GLN A CA 1
ATOM 1806 C C . GLN A 1 239 ? 37.980 -31.674 -75.166 1.00 37.25 239 GLN A C 1
ATOM 1808 O O . GLN A 1 239 ? 37.927 -32.893 -75.037 1.00 37.25 239 GLN A O 1
ATOM 1813 N N . GLN A 1 240 ? 36.953 -30.930 -75.627 1.00 42.41 240 GLN A N 1
ATOM 1814 C CA . GLN A 1 240 ? 36.205 -31.000 -76.919 1.00 42.41 240 GLN A CA 1
ATOM 1815 C C . GLN A 1 240 ? 36.651 -32.035 -77.992 1.00 42.41 240 GLN A C 1
ATOM 1817 O O . GLN A 1 240 ? 37.784 -32.499 -77.911 1.00 42.41 240 GLN A O 1
ATOM 1822 N N . PRO A 1 241 ? 35.879 -32.322 -79.082 1.00 48.94 241 PRO A N 1
ATOM 1823 C CA . PRO A 1 241 ? 34.817 -31.527 -79.751 1.00 48.94 241 PRO A CA 1
ATOM 1824 C C . PRO A 1 241 ? 33.579 -32.409 -80.121 1.00 48.94 241 PRO A C 1
ATOM 1826 O O . PRO A 1 241 ? 33.480 -33.530 -79.647 1.00 48.94 241 PRO A O 1
ATOM 1829 N N . THR A 1 242 ? 32.531 -32.076 -80.882 1.00 42.84 242 THR A N 1
ATOM 1830 C CA . THR A 1 242 ? 32.268 -31.129 -81.978 1.00 42.84 242 THR A CA 1
ATOM 1831 C C . THR A 1 242 ? 30.743 -31.097 -82.149 1.00 42.84 242 THR A C 1
ATOM 1833 O O . THR A 1 242 ? 30.109 -32.151 -82.122 1.00 42.84 242 THR A O 1
ATOM 1836 N N . ALA A 1 243 ? 30.153 -29.923 -82.360 1.00 43.66 243 ALA A N 1
ATOM 1837 C CA . ALA A 1 243 ? 28.824 -29.822 -82.949 1.00 43.66 243 ALA A CA 1
ATOM 1838 C C . ALA A 1 243 ? 28.971 -29.959 -84.470 1.00 43.66 243 ALA A C 1
ATOM 1840 O O . ALA A 1 243 ? 29.691 -29.172 -85.085 1.00 43.66 243 ALA A O 1
ATOM 1841 N N . GLU A 1 244 ? 28.303 -30.941 -85.071 1.00 40.69 244 GLU A N 1
ATOM 1842 C CA . GLU A 1 244 ? 28.012 -30.901 -86.501 1.00 40.69 244 GLU A CA 1
ATOM 1843 C C . GLU A 1 244 ? 26.826 -29.964 -86.741 1.00 40.69 244 GLU A C 1
ATOM 1845 O O . GLU A 1 244 ? 25.766 -30.078 -86.125 1.00 40.69 244 GLU A O 1
ATOM 1850 N N . VAL A 1 245 ? 27.035 -29.024 -87.658 1.00 42.16 245 VAL A N 1
ATOM 1851 C CA . VAL A 1 245 ? 25.993 -28.267 -88.346 1.00 42.16 245 VAL A CA 1
ATOM 1852 C C . VAL A 1 245 ? 25.872 -28.870 -89.740 1.00 42.16 245 VAL A C 1
ATOM 1854 O O . VAL A 1 245 ? 26.871 -28.860 -90.459 1.00 42.16 245 VAL A O 1
ATOM 1857 N N . GLN A 1 246 ? 24.672 -29.303 -90.141 1.00 37.00 246 GLN A N 1
ATOM 1858 C CA . GLN A 1 246 ? 24.073 -28.973 -91.446 1.00 37.00 246 GLN A CA 1
ATOM 1859 C C . GLN A 1 246 ? 22.656 -29.556 -91.619 1.00 37.00 246 GLN A C 1
ATOM 1861 O O . GLN A 1 246 ? 22.444 -30.736 -91.378 1.00 37.00 246 GLN A O 1
ATOM 1866 N N . LEU A 1 247 ? 21.757 -28.649 -92.038 1.00 40.34 247 LEU A N 1
ATOM 1867 C CA . LEU A 1 247 ? 20.608 -28.761 -92.963 1.00 40.34 247 LEU A CA 1
ATOM 1868 C C . LEU A 1 247 ? 19.740 -30.031 -92.961 1.00 40.34 247 LEU A C 1
ATOM 1870 O O . LEU A 1 247 ? 20.188 -31.073 -93.481 1.00 40.34 247 LEU A O 1
#

pLDDT: mean 73.21, std 25.25, range [25.14, 97.06]

Radius of gyration: 32.8 Å; chains: 1; bounding box: 59×83×129 Å